Protein AF-A0A2H9LQW2-F1 (afdb_monomer)

Sequence (178 aa):
MQPFSENAELMNILFTPGEANNFPVQLLINGVEVYEGLLKQAEPVTLSVDGDDINLGIDNNITLIAGEGAEYELSNILMRFYSLPSGMAAKYVVFDLPESALSDDTVNFEFELSGIVEPGDVIFEILNTGAKYTVPSEELVIGNNVLGVYTDDLEETGNNVKIYSTTGRLIINEFKVK

Structure (mmCIF, N/CA/C/O backbone):
data_AF-A0A2H9LQW2-F1
#
_entry.id   AF-A0A2H9LQW2-F1
#
loop_
_atom_site.group_PDB
_atom_site.id
_atom_site.type_symbol
_atom_site.label_atom_id
_atom_site.label_alt_id
_atom_site.label_comp_id
_atom_site.label_asym_id
_atom_site.label_entity_id
_atom_site.label_seq_id
_atom_site.pdbx_PDB_ins_code
_atom_site.Cartn_x
_atom_site.Cartn_y
_atom_site.Cartn_z
_atom_site.occupancy
_atom_site.B_iso_or_equiv
_atom_site.auth_seq_id
_atom_site.auth_comp_id
_atom_site.auth_asym_id
_atom_site.auth_atom_id
_atom_site.pdbx_PDB_model_num
ATOM 1 N N . MET A 1 1 ? -8.196 -15.595 16.991 1.00 48.69 1 MET A N 1
ATOM 2 C CA . MET A 1 1 ? -7.778 -14.694 15.903 1.00 48.69 1 MET A CA 1
ATOM 3 C C . MET A 1 1 ? -7.178 -15.556 14.816 1.00 48.69 1 MET A C 1
ATOM 5 O O . MET A 1 1 ? -6.287 -16.344 15.125 1.00 48.69 1 MET A O 1
ATOM 9 N N . GLN A 1 2 ? -7.736 -15.494 13.607 1.00 46.47 2 GLN A N 1
ATOM 10 C CA . GLN A 1 2 ? -7.050 -16.025 12.431 1.00 46.47 2 GLN A CA 1
ATOM 11 C C . GLN A 1 2 ? -5.727 -15.262 12.245 1.00 46.47 2 GLN A C 1
ATOM 13 O O . GLN A 1 2 ? -5.619 -14.123 12.709 1.00 46.47 2 GLN A O 1
ATOM 18 N N . PRO A 1 3 ? -4.691 -15.898 11.678 1.00 52.25 3 PRO A N 1
ATOM 19 C CA . PRO A 1 3 ? -3.470 -15.188 11.322 1.00 52.25 3 PRO A CA 1
ATOM 20 C C . PRO A 1 3 ? -3.794 -14.108 10.282 1.00 52.25 3 PRO A C 1
ATOM 22 O O . PRO A 1 3 ? -4.563 -14.377 9.365 1.00 52.25 3 PRO A O 1
ATOM 25 N N . PHE A 1 4 ? -3.210 -12.917 10.440 1.00 62.28 4 PHE A N 1
ATOM 26 C CA . PHE A 1 4 ? -3.301 -11.850 9.442 1.00 62.28 4 PHE A CA 1
ATOM 27 C C . PHE A 1 4 ? -2.729 -12.327 8.103 1.00 62.28 4 PHE A C 1
ATOM 29 O O . PHE A 1 4 ? -1.739 -13.068 8.075 1.00 62.28 4 PHE A O 1
ATOM 36 N N . SER A 1 5 ? -3.343 -11.900 7.008 1.00 54.50 5 SER A N 1
ATOM 37 C CA . SER A 1 5 ? -2.824 -12.079 5.662 1.00 54.50 5 SER A CA 1
ATOM 38 C C . SER A 1 5 ? -1.477 -11.361 5.515 1.00 54.50 5 SER A C 1
ATOM 40 O O . SER A 1 5 ? -1.214 -10.336 6.144 1.00 54.50 5 SER A O 1
ATOM 42 N N . GLU A 1 6 ? -0.583 -11.906 4.687 1.00 51.25 6 GLU A N 1
ATOM 43 C CA . GLU A 1 6 ? 0.771 -11.354 4.505 1.00 51.25 6 GLU A CA 1
ATOM 44 C C . GLU A 1 6 ? 0.770 -9.933 3.906 1.00 51.25 6 GLU A C 1
ATOM 46 O O . GLU A 1 6 ? 1.761 -9.220 4.043 1.00 51.25 6 GLU A O 1
ATOM 51 N N . ASN A 1 7 ? -0.341 -9.505 3.291 1.00 53.50 7 ASN A N 1
ATOM 52 C CA . ASN A 1 7 ? -0.493 -8.205 2.630 1.00 53.50 7 ASN A CA 1
ATOM 53 C C . ASN A 1 7 ? -1.543 -7.289 3.289 1.00 53.50 7 ASN A C 1
ATOM 55 O O . ASN A 1 7 ? -1.869 -6.257 2.706 1.00 53.50 7 ASN A O 1
ATOM 59 N N . ALA A 1 8 ? -2.039 -7.634 4.484 1.00 53.66 8 ALA A N 1
ATOM 60 C CA . ALA A 1 8 ? -3.172 -6.955 5.108 1.00 53.66 8 ALA A CA 1
ATOM 61 C C . ALA A 1 8 ? -2.985 -5.437 5.245 1.00 53.66 8 ALA A C 1
ATOM 63 O O . ALA A 1 8 ? -2.028 -4.950 5.863 1.00 53.66 8 ALA A O 1
ATOM 64 N N . GLU A 1 9 ? -3.974 -4.664 4.807 1.00 61.97 9 GLU A N 1
ATOM 65 C CA . GLU A 1 9 ? -4.162 -3.319 5.340 1.00 61.97 9 GLU A CA 1
ATOM 66 C C . GLU A 1 9 ? -4.721 -3.427 6.758 1.00 61.97 9 G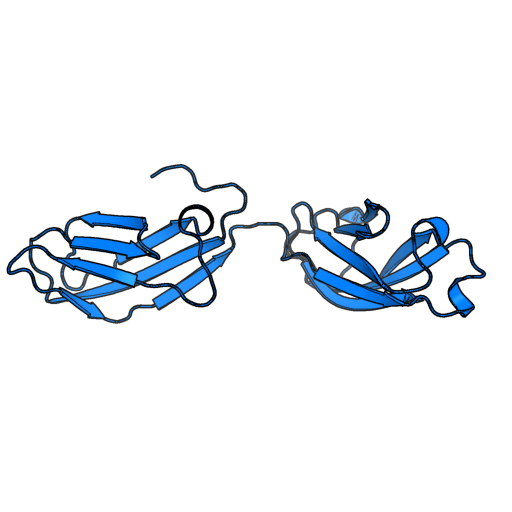LU A C 1
ATOM 68 O O . GLU A 1 9 ? -5.899 -3.698 6.943 1.00 61.97 9 GLU A O 1
ATOM 73 N N . LEU A 1 10 ? -3.918 -3.223 7.800 1.00 66.38 10 LEU A N 1
ATOM 74 C CA . LEU A 1 10 ? -4.479 -3.228 9.147 1.00 66.38 10 LEU A CA 1
ATOM 75 C C . LEU A 1 10 ? -5.241 -1.941 9.406 1.00 66.38 10 LEU A C 1
ATOM 77 O O . LEU A 1 10 ? -4.833 -0.832 9.054 1.00 66.38 10 LEU A O 1
ATOM 81 N N . MET A 1 11 ? -6.312 -2.075 10.163 1.00 69.75 11 MET A N 1
ATOM 82 C CA . MET A 1 11 ? -6.905 -0.942 10.842 1.00 69.75 11 MET A CA 1
ATOM 83 C C . MET A 1 11 ? -6.861 -1.194 12.335 1.00 69.75 11 MET A C 1
ATOM 85 O O . MET A 1 11 ? -7.255 -2.251 12.823 1.00 69.75 11 MET A O 1
ATOM 89 N N . ASN A 1 12 ? -6.394 -0.190 13.067 1.00 70.50 12 ASN A N 1
ATOM 90 C CA . ASN A 1 12 ? -6.580 -0.140 14.500 1.00 70.50 12 ASN A CA 1
ATOM 91 C C . ASN A 1 12 ? -7.735 0.799 14.815 1.00 70.50 12 ASN A C 1
ATOM 93 O O . ASN A 1 12 ? -7.686 1.992 14.500 1.00 70.50 12 ASN A O 1
ATOM 97 N N . ILE A 1 13 ? -8.745 0.256 15.480 1.00 74.69 13 ILE A N 1
ATOM 98 C CA . ILE A 1 13 ? -9.807 1.041 16.092 1.00 74.69 13 ILE A CA 1
ATOM 99 C C . ILE A 1 13 ? -9.484 1.163 17.573 1.00 74.69 13 ILE A C 1
ATOM 101 O O . ILE A 1 13 ? -9.385 0.163 18.285 1.00 74.69 13 ILE A O 1
ATOM 105 N N . LEU A 1 14 ? -9.315 2.402 18.024 1.00 77.06 14 LEU A N 1
ATOM 106 C CA . LEU A 1 14 ? -9.181 2.752 19.428 1.00 77.06 14 LEU A CA 1
ATOM 107 C C . LEU A 1 14 ? -10.435 3.495 19.866 1.00 77.06 14 LEU A C 1
ATOM 109 O O . LEU A 1 14 ? -10.8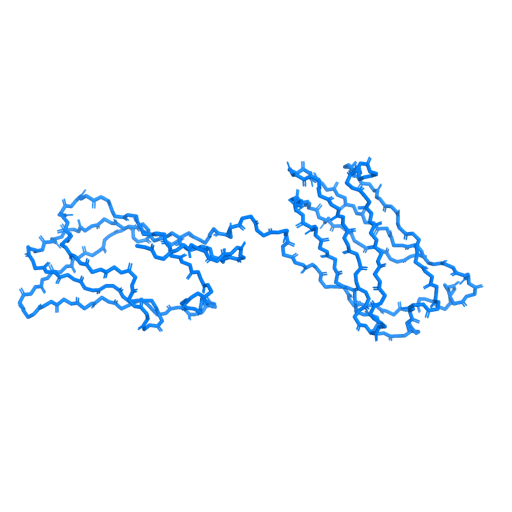26 4.461 19.220 1.00 77.06 14 LEU A O 1
ATOM 113 N N . PHE A 1 15 ? -11.047 3.079 20.965 1.00 81.00 15 PHE A N 1
ATOM 114 C CA . PHE A 1 15 ? -12.154 3.812 21.573 1.00 81.00 15 PHE A CA 1
ATOM 115 C C . PHE A 1 15 ? -12.190 3.588 23.082 1.00 81.00 15 PHE A C 1
ATOM 117 O O . PHE A 1 15 ? -11.624 2.622 23.593 1.00 81.00 15 PHE A O 1
ATOM 124 N N . THR A 1 16 ? -12.886 4.471 23.794 1.00 81.75 16 THR A N 1
ATOM 125 C CA . THR A 1 16 ? -13.115 4.341 25.235 1.00 81.75 16 THR A CA 1
ATOM 126 C C . THR A 1 16 ? -14.619 4.310 25.508 1.00 81.75 16 THR A C 1
ATOM 128 O O . THR A 1 16 ? -15.302 5.294 25.197 1.00 81.75 16 THR A O 1
ATOM 131 N N . PRO A 1 17 ? -15.154 3.223 26.094 1.00 84.50 17 PRO A N 1
ATOM 132 C CA . PRO A 1 17 ? -16.546 3.166 26.526 1.00 84.50 17 PRO A CA 1
ATOM 133 C C . PRO A 1 17 ? -16.816 4.192 27.640 1.00 84.50 17 PRO A C 1
ATOM 135 O O . PRO A 1 17 ? -16.075 4.246 28.624 1.00 84.50 17 PRO A O 1
ATOM 138 N N . GLY A 1 18 ? -17.857 5.007 27.473 1.00 83.81 18 GLY A N 1
ATOM 139 C CA . GLY A 1 18 ? -18.360 5.974 28.449 1.00 83.81 18 GLY A CA 1
ATOM 140 C C . GLY A 1 18 ? -19.235 5.280 29.487 1.00 83.81 18 GLY A C 1
ATOM 141 O O . GLY A 1 18 ? -18.733 4.773 30.486 1.00 83.81 18 GLY A O 1
ATOM 142 N N . GLU A 1 19 ? -20.538 5.208 29.241 1.00 81.94 19 GLU A N 1
ATOM 143 C CA . GLU A 1 19 ? -21.434 4.293 29.953 1.00 81.94 19 GLU A CA 1
ATOM 144 C C . GLU A 1 19 ? -21.351 2.914 29.280 1.00 81.94 19 GLU A C 1
ATOM 146 O O . GLU A 1 19 ? -21.545 2.799 28.067 1.00 81.94 19 GLU A O 1
ATOM 151 N N . ALA A 1 20 ? -20.987 1.873 30.036 1.00 81.56 20 ALA A N 1
ATOM 152 C CA . ALA A 1 20 ? -20.871 0.510 29.521 1.00 81.56 20 ALA A CA 1
ATOM 153 C C . ALA A 1 20 ? -21.609 -0.468 30.436 1.00 81.56 20 ALA A C 1
ATOM 155 O O . ALA A 1 20 ? -21.241 -0.649 31.598 1.00 81.56 20 ALA A O 1
ATOM 156 N N . ASN A 1 21 ? -22.632 -1.126 29.891 1.00 84.44 21 ASN A N 1
ATOM 157 C CA . ASN A 1 21 ? -23.387 -2.148 30.606 1.00 84.44 21 ASN A CA 1
ATOM 158 C C . ASN A 1 21 ? -22.713 -3.527 30.509 1.00 84.44 21 ASN A C 1
ATOM 160 O O . ASN A 1 21 ? -22.031 -3.848 29.537 1.00 84.44 21 ASN A O 1
ATOM 164 N N . ASN A 1 22 ? -22.972 -4.395 31.493 1.00 84.00 22 ASN A N 1
ATOM 165 C CA . ASN A 1 22 ? -22.432 -5.765 31.562 1.00 84.00 22 ASN A CA 1
ATOM 166 C C . ASN A 1 22 ? -23.093 -6.758 30.574 1.00 84.00 22 ASN A C 1
ATOM 168 O O . ASN A 1 22 ? -23.114 -7.962 30.833 1.00 84.00 22 ASN A O 1
ATOM 172 N N . PHE A 1 23 ? -23.651 -6.276 29.463 1.00 86.06 23 PHE A N 1
ATOM 173 C CA . PHE A 1 23 ? -24.132 -7.112 28.362 1.00 86.06 23 PHE A CA 1
ATOM 174 C C . PHE A 1 23 ? -23.053 -7.234 27.272 1.00 86.06 23 PHE A C 1
ATOM 176 O O . PHE A 1 23 ? -22.140 -6.407 27.204 1.00 86.06 23 PHE A O 1
ATOM 183 N N . PRO A 1 24 ? -23.077 -8.290 26.447 1.00 89.31 24 PRO A N 1
ATOM 184 C CA . PRO A 1 24 ? -22.173 -8.378 25.310 1.00 89.31 24 PRO A CA 1
ATOM 185 C C . PRO A 1 24 ? -22.584 -7.400 24.208 1.00 89.31 24 PRO A C 1
ATOM 187 O O . PRO A 1 24 ? -23.772 -7.136 23.998 1.00 89.31 24 PRO A O 1
ATOM 190 N N . VAL A 1 25 ? -21.583 -6.900 23.488 1.00 90.69 25 VAL A N 1
ATOM 191 C CA . VAL A 1 25 ? -21.751 -6.148 22.244 1.00 90.69 25 VAL A CA 1
ATOM 192 C C . VAL A 1 25 ? -21.085 -6.887 21.102 1.00 90.69 25 VAL A C 1
ATOM 194 O O . VAL A 1 25 ? -20.080 -7.573 21.304 1.00 90.69 25 VAL A O 1
ATOM 197 N N . GLN A 1 26 ? -21.614 -6.675 19.904 1.00 92.25 26 GLN A N 1
ATOM 198 C CA . GLN A 1 26 ? -20.957 -7.037 18.658 1.00 92.25 26 GLN A CA 1
ATOM 199 C C . GLN A 1 26 ? -20.579 -5.763 17.909 1.00 92.25 26 GLN A C 1
ATOM 201 O O . GLN A 1 26 ? -21.399 -4.853 17.749 1.00 92.25 26 GLN A O 1
ATOM 206 N N . LEU A 1 27 ? -19.328 -5.696 17.461 1.00 89.00 27 LEU A N 1
ATOM 207 C CA . LEU A 1 27 ? -18.846 -4.650 16.569 1.00 89.00 27 LEU A CA 1
ATOM 208 C C . LEU A 1 27 ? -18.621 -5.250 15.188 1.00 89.00 27 LEU A C 1
ATOM 210 O O . LEU A 1 27 ? -17.867 -6.214 15.040 1.00 89.00 27 LEU A O 1
ATOM 214 N N . LEU A 1 28 ? -19.245 -4.641 14.185 1.00 89.25 28 LEU A N 1
ATOM 215 C CA . LEU A 1 28 ? -19.097 -5.023 12.792 1.00 89.25 28 LEU A CA 1
ATOM 216 C C . LEU A 1 28 ? -18.487 -3.885 11.983 1.00 89.25 28 LEU A C 1
ATOM 218 O O . LEU A 1 28 ? -18.836 -2.718 12.173 1.00 89.25 28 LEU A O 1
ATOM 222 N N . ILE A 1 29 ? -17.624 -4.248 11.039 1.00 86.88 29 ILE A N 1
ATOM 223 C CA . ILE A 1 29 ? -17.052 -3.348 10.038 1.00 86.88 29 ILE A CA 1
ATOM 224 C C . ILE A 1 29 ? -17.414 -3.907 8.675 1.00 86.88 29 ILE A C 1
ATOM 226 O O . ILE A 1 29 ? -17.129 -5.066 8.388 1.00 86.88 29 ILE A O 1
ATOM 230 N N . ASN A 1 30 ? -18.105 -3.112 7.860 1.00 87.81 30 ASN A N 1
ATOM 231 C CA . ASN A 1 30 ? -18.623 -3.537 6.555 1.00 87.81 30 ASN A CA 1
ATOM 232 C C . ASN A 1 30 ? -19.434 -4.851 6.624 1.00 87.81 30 ASN A C 1
ATOM 234 O O . ASN A 1 30 ? -19.478 -5.626 5.674 1.00 87.81 30 ASN A O 1
ATOM 238 N N . GLY A 1 31 ? -20.096 -5.097 7.762 1.00 88.06 31 GLY A N 1
ATOM 239 C CA . GLY A 1 31 ? -20.883 -6.308 8.013 1.00 88.06 31 GLY A CA 1
ATOM 240 C C . GLY A 1 31 ? -20.085 -7.528 8.488 1.00 88.06 31 GLY A C 1
ATOM 241 O O . GLY A 1 31 ? -20.703 -8.553 8.767 1.00 88.06 31 GLY A O 1
ATOM 242 N N . VAL A 1 32 ? -18.759 -7.434 8.624 1.00 89.25 32 VAL A N 1
ATOM 243 C CA . VAL A 1 32 ? -17.917 -8.490 9.206 1.00 89.25 32 VAL A CA 1
ATOM 244 C C . VAL A 1 32 ? -17.719 -8.228 10.694 1.00 89.25 32 VAL A C 1
ATOM 246 O O . VAL A 1 32 ? -17.367 -7.118 11.091 1.00 89.25 32 VAL A O 1
ATOM 249 N N . GLU A 1 33 ? -17.964 -9.238 11.526 1.00 91.44 33 GLU A N 1
ATOM 250 C CA . GLU A 1 33 ? -17.745 -9.154 12.970 1.00 91.44 33 GLU A CA 1
ATOM 251 C C . GLU A 1 33 ? -16.247 -9.092 13.284 1.00 91.44 33 GLU A C 1
ATOM 253 O O . GLU A 1 33 ? -15.473 -9.957 12.877 1.00 91.44 33 GLU A O 1
ATOM 258 N N . VAL A 1 34 ? -15.847 -8.066 14.032 1.00 87.44 34 VAL A N 1
ATOM 259 C CA . VAL A 1 34 ? -14.447 -7.848 14.430 1.00 87.44 34 VAL A CA 1
ATOM 260 C C . VAL A 1 34 ? -14.237 -7.901 15.938 1.00 87.44 34 VAL A C 1
ATOM 262 O O . VAL A 1 34 ? -13.103 -7.959 16.413 1.00 87.44 34 VAL A O 1
ATOM 265 N N . TYR A 1 35 ? -15.325 -7.864 16.706 1.00 89.56 35 TYR A N 1
ATOM 266 C CA . TYR A 1 35 ? -15.303 -8.010 18.151 1.00 89.56 35 TYR A CA 1
ATOM 267 C C . TYR A 1 35 ? -16.656 -8.498 18.659 1.00 89.56 35 TYR A C 1
ATOM 269 O O . TYR A 1 35 ? -17.693 -7.948 18.290 1.00 89.56 35 TYR A O 1
ATOM 277 N N . GLU A 1 36 ? -16.614 -9.457 19.579 1.00 91.69 36 GLU A N 1
ATOM 278 C CA . GLU A 1 36 ? -17.749 -9.893 20.384 1.00 91.69 36 GLU A CA 1
ATOM 279 C C . GLU A 1 36 ? -17.294 -10.005 21.845 1.00 91.69 36 GLU A C 1
ATOM 281 O O . GLU A 1 36 ? -16.312 -10.689 22.155 1.00 91.69 36 GLU A O 1
ATOM 286 N N . GLY A 1 37 ? -17.977 -9.315 22.763 1.00 90.56 37 GLY A N 1
ATOM 287 C CA . GLY A 1 37 ? -17.625 -9.387 24.180 1.00 90.56 37 GLY A CA 1
ATOM 288 C C . GLY A 1 37 ? -18.184 -8.275 25.058 1.00 90.56 37 GLY A C 1
ATOM 289 O O . GLY A 1 37 ? -18.987 -7.449 24.631 1.00 90.56 37 GLY A O 1
ATOM 290 N N . LEU A 1 38 ? -17.758 -8.282 26.324 1.00 90.19 38 LEU A N 1
ATOM 291 C CA . LEU A 1 38 ? -18.102 -7.254 27.305 1.00 90.19 38 LEU A CA 1
ATOM 292 C C . LEU A 1 38 ? -17.121 -6.082 27.220 1.00 90.19 38 LEU A C 1
ATOM 294 O O . LEU A 1 38 ? -15.910 -6.267 27.364 1.00 90.19 38 LEU A O 1
ATOM 298 N N . LEU A 1 39 ? -17.659 -4.872 27.087 1.00 89.00 39 LEU A N 1
ATOM 299 C CA . LEU A 1 39 ? -16.900 -3.638 27.249 1.00 89.00 39 LEU A CA 1
ATOM 300 C C . LEU A 1 39 ? -16.884 -3.217 28.716 1.00 89.00 39 LEU A C 1
ATOM 302 O O . LEU A 1 39 ? -17.867 -3.381 29.436 1.00 89.00 39 LEU A O 1
ATOM 306 N N . LYS A 1 40 ? -15.770 -2.636 29.151 1.00 87.94 40 LYS A N 1
ATOM 307 C CA . LYS A 1 40 ? -15.640 -2.081 30.495 1.00 87.94 40 LYS A CA 1
ATOM 308 C C . LYS A 1 40 ? -15.607 -0.564 30.435 1.00 87.94 40 LYS A C 1
ATOM 310 O O . LYS A 1 40 ? -14.916 0.020 29.602 1.00 87.94 40 LYS A O 1
ATOM 315 N N . GLN A 1 41 ? -16.344 0.058 31.346 1.00 88.19 41 GLN A N 1
ATOM 316 C CA . GLN A 1 41 ? -16.410 1.508 31.463 1.00 88.19 41 GLN A CA 1
ATOM 317 C C . GLN A 1 41 ? -15.014 2.106 31.675 1.00 88.19 41 GLN A C 1
ATOM 319 O O . GLN A 1 41 ? -14.244 1.626 32.505 1.00 88.19 41 GLN A O 1
ATOM 324 N N . ALA A 1 42 ? -14.718 3.169 30.923 1.00 83.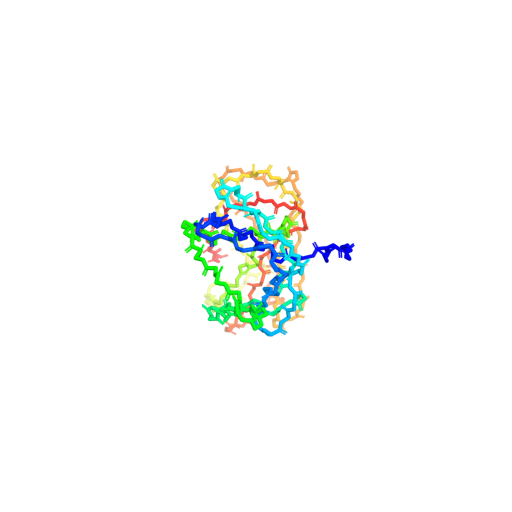69 42 ALA A N 1
ATOM 325 C CA . ALA A 1 42 ? -13.475 3.934 30.965 1.00 83.69 42 ALA A CA 1
ATOM 326 C C . ALA A 1 42 ? -12.181 3.143 30.674 1.00 83.69 42 ALA A C 1
ATOM 328 O O . ALA A 1 42 ? -11.091 3.707 30.788 1.00 83.69 42 ALA A O 1
ATOM 329 N N . GLU A 1 43 ? -12.266 1.877 30.256 1.00 85.75 43 GLU A N 1
ATOM 330 C CA . GLU A 1 43 ? -11.107 1.100 29.814 1.00 85.75 43 GLU A CA 1
ATOM 331 C C . GLU A 1 43 ? -10.946 1.226 28.286 1.00 85.75 43 GLU A C 1
ATOM 333 O O . GLU A 1 43 ? -11.865 0.868 27.547 1.00 85.75 43 GLU A O 1
ATOM 338 N N . PRO A 1 44 ? -9.803 1.729 27.777 1.00 83.25 44 PRO A N 1
ATOM 339 C CA . PRO A 1 44 ? -9.565 1.813 26.341 1.00 83.25 44 PRO A CA 1
ATOM 340 C C . PRO A 1 44 ? -9.575 0.433 25.682 1.00 83.25 44 PRO A C 1
ATOM 342 O O . PRO A 1 44 ? -8.926 -0.501 26.157 1.00 83.25 44 PRO A O 1
ATOM 345 N N . VAL A 1 45 ? -10.247 0.331 24.541 1.00 81.44 45 VAL A N 1
ATOM 346 C CA . VAL A 1 45 ? -10.286 -0.875 23.715 1.00 81.44 45 VAL A CA 1
ATOM 347 C C . VAL A 1 45 ? -9.527 -0.617 22.426 1.00 81.44 45 VAL A C 1
ATOM 349 O O . VAL A 1 45 ? -9.769 0.374 21.743 1.00 81.44 45 VAL A O 1
ATOM 352 N N . THR A 1 46 ? -8.586 -1.508 22.112 1.00 82.69 46 THR A N 1
ATOM 353 C CA . THR A 1 46 ? -7.832 -1.504 20.854 1.00 82.69 46 THR A CA 1
ATOM 354 C C . THR A 1 46 ? -8.150 -2.775 20.090 1.00 82.69 46 THR A C 1
ATOM 356 O O . THR A 1 46 ? -7.920 -3.872 20.598 1.00 82.69 46 THR A O 1
ATOM 359 N N . LEU A 1 47 ? -8.665 -2.619 18.877 1.00 79.81 47 LEU A N 1
ATOM 360 C CA . LEU A 1 47 ? -8.929 -3.718 17.957 1.00 79.81 47 LEU A CA 1
ATOM 361 C C . LEU A 1 47 ? -8.030 -3.564 16.743 1.00 79.81 47 LEU A C 1
ATOM 363 O O . LEU A 1 47 ? -8.035 -2.496 16.137 1.00 79.81 47 LEU A O 1
ATOM 367 N N . SER A 1 48 ? -7.296 -4.620 16.401 1.00 76.88 48 SER A N 1
ATOM 368 C CA . SER A 1 48 ? -6.499 -4.717 15.177 1.00 76.88 48 SER A CA 1
ATOM 369 C C . SER A 1 48 ? -7.181 -5.690 14.232 1.00 76.88 48 SER A C 1
ATOM 371 O O . SER A 1 48 ? -7.378 -6.851 14.592 1.00 76.88 48 SER A O 1
ATOM 373 N N . VAL A 1 49 ? -7.555 -5.211 13.051 1.00 76.69 49 VAL A N 1
ATOM 374 C CA . VAL A 1 49 ? -8.320 -5.984 12.067 1.00 76.69 49 VAL A CA 1
ATOM 375 C C . VAL A 1 49 ? -7.564 -6.076 10.751 1.00 76.69 49 VAL A C 1
ATOM 377 O O . VAL A 1 49 ? -6.871 -5.128 10.384 1.00 76.69 49 VAL A O 1
ATOM 380 N N . ASP A 1 50 ? -7.700 -7.215 10.074 1.00 77.75 50 ASP A N 1
ATOM 381 C CA . ASP A 1 50 ? -7.202 -7.430 8.717 1.00 77.75 50 ASP A CA 1
ATOM 382 C C . ASP A 1 50 ? -8.147 -6.761 7.712 1.00 77.75 50 ASP A C 1
ATOM 384 O O . ASP A 1 50 ? -9.328 -7.105 7.647 1.00 77.75 50 ASP A O 1
ATOM 388 N N . GLY A 1 51 ? -7.652 -5.779 6.967 1.00 69.31 51 GLY A N 1
ATOM 389 C CA . GLY A 1 51 ? -8.430 -5.019 5.995 1.00 69.31 51 GLY A CA 1
ATOM 390 C C . GLY A 1 51 ? -8.833 -5.810 4.760 1.00 69.31 51 GLY A C 1
ATOM 391 O O . GLY A 1 51 ? -9.877 -5.497 4.181 1.00 69.31 51 GLY A O 1
ATOM 392 N N . ASP A 1 52 ? -8.067 -6.845 4.401 1.00 71.88 52 ASP A N 1
ATOM 393 C CA . ASP A 1 52 ? -8.376 -7.714 3.264 1.00 71.88 52 ASP A CA 1
ATOM 394 C C . ASP A 1 52 ? -9.597 -8.589 3.590 1.00 71.88 52 ASP A C 1
ATOM 396 O O . ASP A 1 52 ? -10.506 -8.727 2.770 1.00 71.88 52 ASP A O 1
ATOM 400 N N . ASP A 1 53 ? -9.681 -9.102 4.822 1.00 76.56 53 ASP A N 1
ATOM 401 C CA . ASP A 1 53 ? -10.796 -9.953 5.267 1.00 76.56 53 ASP A CA 1
ATOM 402 C C . ASP A 1 53 ? -12.126 -9.188 5.380 1.00 76.56 53 ASP A C 1
ATOM 404 O O . ASP A 1 53 ? -13.206 -9.779 5.273 1.00 76.56 53 ASP A O 1
ATOM 408 N N . ILE A 1 54 ? -12.069 -7.870 5.597 1.00 78.38 54 ILE A N 1
ATOM 409 C CA . ILE A 1 54 ? -13.250 -7.025 5.844 1.00 78.38 54 ILE A CA 1
ATOM 410 C C . ILE A 1 54 ? -13.539 -6.023 4.716 1.00 78.38 54 ILE A C 1
ATOM 412 O O . ILE A 1 54 ? -14.444 -5.196 4.851 1.00 78.38 54 ILE A O 1
ATOM 416 N N . ASN A 1 55 ? -12.812 -6.118 3.596 1.00 79.19 55 ASN A N 1
ATOM 417 C CA . ASN A 1 55 ? -12.933 -5.248 2.422 1.00 79.19 55 ASN A CA 1
ATOM 418 C C . ASN A 1 55 ? -12.948 -3.754 2.792 1.00 79.19 55 ASN A C 1
ATOM 420 O O . ASN A 1 55 ? -13.943 -3.061 2.554 1.00 79.19 55 ASN A O 1
ATOM 424 N N . LEU A 1 56 ? -11.878 -3.255 3.419 1.00 72.81 56 LEU A N 1
ATOM 425 C CA . LEU A 1 56 ? -11.778 -1.828 3.731 1.00 72.81 56 LEU A CA 1
ATOM 426 C C . LEU A 1 56 ? -11.735 -0.972 2.457 1.00 72.81 56 LEU A C 1
ATOM 428 O O . LEU A 1 56 ? -11.101 -1.316 1.464 1.00 72.81 56 LEU A O 1
ATOM 432 N N . GLY A 1 57 ? -12.420 0.170 2.494 1.00 65.00 57 GLY A N 1
ATOM 433 C CA . GLY A 1 57 ? -12.449 1.138 1.399 1.00 65.00 57 GLY A CA 1
ATOM 434 C C . GLY A 1 57 ? -12.458 2.584 1.888 1.00 65.00 57 GLY A C 1
ATOM 435 O O . GLY A 1 57 ? -12.177 2.867 3.052 1.00 65.00 57 GLY A O 1
ATOM 436 N N . ILE A 1 58 ? -12.807 3.513 0.994 1.00 59.62 58 ILE A N 1
ATOM 437 C CA . ILE A 1 58 ? -12.947 4.941 1.338 1.00 59.62 58 ILE A CA 1
ATOM 438 C C . ILE A 1 58 ? -14.144 5.209 2.262 1.00 59.62 58 ILE A C 1
ATOM 440 O O . ILE A 1 58 ? -14.091 6.121 3.082 1.00 59.62 58 ILE A O 1
ATOM 444 N N . ASP A 1 59 ? -15.180 4.374 2.158 1.00 69.81 59 ASP A N 1
ATOM 445 C CA . ASP A 1 59 ? -16.404 4.442 2.945 1.00 69.81 59 ASP A CA 1
ATOM 446 C C . ASP A 1 59 ? -16.575 3.117 3.688 1.00 69.81 59 ASP A C 1
ATOM 448 O O . ASP A 1 59 ? -16.952 2.106 3.095 1.00 69.81 59 ASP A O 1
ATOM 452 N N . ASN A 1 60 ? -16.288 3.119 4.990 1.00 70.69 60 ASN A N 1
ATOM 453 C CA . ASN A 1 60 ? -16.488 1.952 5.846 1.00 70.69 60 ASN A CA 1
ATOM 454 C C . ASN A 1 60 ? -17.667 2.190 6.785 1.00 70.69 60 ASN A C 1
ATOM 456 O O . ASN A 1 60 ? -17.778 3.250 7.404 1.00 70.69 60 ASN A O 1
ATOM 460 N N . ASN A 1 61 ? -18.533 1.190 6.922 1.00 82.00 61 ASN A N 1
ATOM 461 C CA . ASN A 1 61 ? -19.641 1.230 7.865 1.00 82.00 61 ASN A CA 1
ATOM 462 C C . ASN A 1 61 ? -19.248 0.516 9.161 1.00 82.00 61 ASN A C 1
ATOM 464 O O . ASN A 1 61 ? -18.941 -0.676 9.141 1.00 82.00 61 ASN A O 1
ATOM 468 N N . ILE A 1 62 ? -19.300 1.237 10.280 1.00 83.81 62 ILE A N 1
ATOM 469 C CA . ILE A 1 62 ? -19.104 0.681 11.619 1.00 83.81 62 ILE A CA 1
ATOM 470 C C . ILE A 1 62 ? -20.467 0.557 12.287 1.00 83.81 62 ILE A C 1
ATOM 472 O O . ILE A 1 62 ? -21.149 1.551 12.528 1.00 83.81 62 ILE A O 1
ATOM 476 N N . THR A 1 63 ? -20.856 -0.674 12.603 1.00 86.94 63 THR A N 1
ATOM 477 C CA . THR A 1 63 ? -22.129 -0.981 13.258 1.00 86.94 63 THR A CA 1
ATOM 478 C C . THR A 1 63 ? -21.871 -1.589 14.628 1.00 86.94 63 THR A C 1
ATOM 480 O O . THR A 1 63 ? -21.101 -2.538 14.752 1.00 86.94 63 THR A O 1
ATOM 483 N N . LEU A 1 64 ? -22.542 -1.060 15.650 1.00 86.31 64 LEU A N 1
ATOM 484 C CA . LEU A 1 64 ? -22.541 -1.620 16.997 1.00 86.31 64 LEU A CA 1
ATOM 485 C C . LEU A 1 64 ? -23.915 -2.214 17.291 1.00 86.31 64 LEU A C 1
ATOM 487 O O . LEU A 1 64 ? -24.929 -1.521 17.200 1.00 86.31 64 LEU A O 1
ATOM 491 N N . ILE A 1 65 ? -23.939 -3.497 17.636 1.00 88.81 65 ILE A N 1
ATOM 492 C CA . ILE A 1 65 ? -25.153 -4.217 18.009 1.00 88.81 65 ILE A CA 1
ATOM 493 C C . ILE A 1 65 ? -25.068 -4.517 19.500 1.00 88.81 65 ILE A C 1
ATOM 495 O O . ILE A 1 65 ? -24.164 -5.212 19.965 1.00 88.81 65 ILE A O 1
ATOM 499 N N . ALA A 1 66 ? -26.017 -3.963 20.246 1.00 87.19 66 ALA A N 1
ATOM 500 C CA . ALA A 1 66 ? -26.164 -4.171 21.675 1.00 87.19 66 ALA A CA 1
ATOM 501 C C . ALA A 1 66 ? -27.378 -5.070 21.946 1.00 87.19 66 ALA A C 1
ATOM 503 O O . ALA A 1 66 ? -28.378 -5.009 21.226 1.00 87.19 66 ALA A O 1
ATOM 504 N N . GLY A 1 67 ? -27.292 -5.905 22.984 1.00 81.94 67 GLY A N 1
ATOM 505 C CA . GLY A 1 67 ? -28.433 -6.694 23.450 1.00 81.94 67 GLY A CA 1
ATOM 506 C C . GLY A 1 67 ? -29.601 -5.820 23.927 1.00 81.94 67 GLY A C 1
ATOM 507 O O . GLY A 1 67 ? -29.430 -4.645 24.251 1.00 81.94 67 GLY A O 1
ATOM 508 N N . GLU A 1 68 ? -30.800 -6.399 23.992 1.00 83.50 68 GLU A N 1
ATOM 509 C CA . GLU A 1 68 ? -31.997 -5.700 24.476 1.00 83.50 68 GLU A CA 1
ATOM 510 C C . GLU A 1 68 ? -31.770 -5.112 25.883 1.00 83.50 68 GLU A C 1
ATOM 512 O O . GLU A 1 68 ? -31.354 -5.814 26.804 1.00 83.50 68 GLU A O 1
ATOM 517 N N . GLY A 1 69 ? -32.029 -3.809 26.039 1.00 81.56 69 GLY A N 1
ATOM 518 C CA . GLY A 1 69 ? -31.829 -3.081 27.297 1.00 81.56 69 GLY A CA 1
ATOM 519 C C . GLY A 1 69 ? -30.378 -2.691 27.607 1.00 81.56 69 GLY A C 1
ATOM 520 O O . GLY A 1 69 ? -30.120 -2.127 28.669 1.00 81.56 69 GLY A O 1
ATOM 521 N N . ALA A 1 70 ? -29.428 -2.973 26.713 1.00 84.94 70 ALA A N 1
ATOM 522 C CA . ALA A 1 70 ? -28.053 -2.531 26.864 1.00 84.94 70 ALA A CA 1
ATOM 523 C C . ALA A 1 70 ? -27.841 -1.140 26.239 1.00 84.94 70 ALA A C 1
ATOM 525 O O . ALA A 1 70 ? -28.387 -0.823 25.184 1.00 84.94 70 ALA A O 1
ATOM 526 N N . GLU A 1 71 ? -27.028 -0.316 26.895 1.00 81.00 71 GLU A N 1
ATOM 527 C CA . GLU A 1 71 ? -26.666 1.026 26.456 1.00 81.00 71 GLU A CA 1
ATOM 528 C C . GLU A 1 71 ? -25.143 1.111 26.464 1.00 81.00 71 GLU A C 1
ATOM 530 O O . GLU A 1 71 ? -24.489 0.663 27.413 1.00 81.00 71 GLU A O 1
ATOM 535 N N . TYR A 1 72 ? -24.595 1.647 25.377 1.00 82.62 72 TYR A N 1
ATOM 536 C CA . TYR A 1 72 ? -23.169 1.888 25.225 1.00 82.62 72 TYR A CA 1
ATOM 537 C C . TYR A 1 72 ? -22.969 3.266 24.639 1.00 82.62 72 TYR A C 1
ATOM 539 O O . TYR A 1 72 ? -23.536 3.601 23.599 1.00 82.62 72 TYR A O 1
ATOM 547 N N . GLU A 1 73 ? -22.106 4.035 25.281 1.00 82.75 73 GLU A N 1
ATOM 548 C CA . GLU A 1 73 ? -21.581 5.263 24.713 1.00 82.75 73 GLU A CA 1
ATOM 549 C C . GLU A 1 73 ? -20.120 5.032 24.342 1.00 82.75 73 GLU A C 1
ATOM 551 O O . GLU A 1 73 ? -19.323 4.604 25.175 1.00 82.75 73 GLU A O 1
ATOM 556 N N . LEU A 1 74 ? -19.748 5.296 23.091 1.00 78.00 74 LEU A N 1
ATOM 557 C CA . LEU A 1 74 ? -18.354 5.242 22.665 1.00 78.00 74 LEU A CA 1
ATOM 558 C C . LEU A 1 74 ? -17.813 6.661 22.522 1.00 78.00 74 LEU A C 1
ATOM 560 O O . LEU A 1 74 ? -18.372 7.484 21.801 1.00 78.00 74 LEU A O 1
ATOM 564 N N . SER A 1 75 ? -16.689 6.926 23.179 1.00 72.94 75 SER A N 1
ATOM 565 C CA . SER A 1 75 ? -15.972 8.195 23.094 1.00 72.94 75 SER A CA 1
ATOM 566 C C . SER A 1 75 ? -14.568 7.984 22.533 1.00 72.94 75 SER A C 1
ATOM 568 O O . SER A 1 75 ? -14.013 6.884 22.601 1.00 72.94 75 SER A O 1
ATOM 570 N N . ASN A 1 76 ? -13.979 9.054 21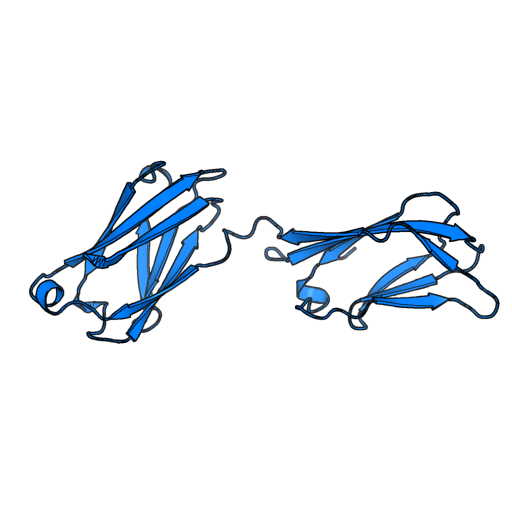.991 1.00 71.81 76 ASN A N 1
ATOM 571 C CA . ASN A 1 76 ? -12.604 9.054 21.483 1.00 71.81 76 ASN A CA 1
ATOM 572 C C . ASN A 1 76 ? -12.336 7.958 20.440 1.00 71.81 76 ASN A C 1
ATOM 574 O O . ASN A 1 76 ? -11.265 7.353 20.444 1.00 71.81 76 ASN A O 1
ATOM 578 N N . ILE A 1 77 ? -13.312 7.703 19.560 1.00 68.50 77 ILE A N 1
ATOM 579 C CA . ILE A 1 77 ? -13.144 6.754 18.461 1.00 68.50 77 ILE A CA 1
ATOM 580 C C . ILE A 1 77 ? -12.076 7.310 17.522 1.00 68.50 77 ILE A C 1
ATOM 582 O O . ILE A 1 77 ? -12.289 8.296 16.817 1.00 68.50 77 ILE A O 1
ATOM 586 N N . LEU A 1 78 ? -10.913 6.677 17.536 1.00 61.03 78 LEU A N 1
ATOM 587 C CA . LEU A 1 78 ? -9.796 6.985 16.675 1.00 61.03 78 LEU A CA 1
ATOM 588 C C . LEU A 1 78 ? -9.535 5.779 15.786 1.00 61.03 78 LEU A C 1
ATOM 590 O O . LEU A 1 78 ? -9.113 4.719 16.248 1.00 61.03 78 LEU A O 1
ATOM 594 N N . MET A 1 79 ? -9.763 5.976 14.495 1.00 61.56 79 MET A N 1
ATOM 595 C CA . MET A 1 79 ? -9.389 5.016 13.470 1.00 61.56 79 MET A CA 1
ATOM 596 C C . MET A 1 79 ? -8.005 5.375 12.960 1.00 61.56 79 MET A C 1
ATOM 598 O O . MET A 1 79 ? -7.742 6.517 12.575 1.00 61.56 79 MET A O 1
ATOM 602 N N . ARG A 1 80 ? -7.108 4.399 12.983 1.00 55.22 80 ARG A N 1
ATOM 603 C CA . ARG A 1 80 ? -5.780 4.528 12.404 1.00 55.22 80 ARG A CA 1
ATOM 604 C C . ARG A 1 80 ? -5.578 3.386 11.434 1.00 55.22 80 ARG A C 1
ATOM 606 O O . ARG A 1 80 ? -5.608 2.223 11.826 1.00 55.22 80 ARG A O 1
ATOM 613 N N . PHE A 1 81 ? -5.361 3.747 10.186 1.00 52.38 81 PHE A N 1
ATOM 614 C CA . PHE A 1 81 ? -4.993 2.807 9.148 1.00 52.38 81 PHE A CA 1
ATOM 615 C C . PHE A 1 81 ? -3.489 2.580 9.248 1.00 52.38 81 PHE A C 1
ATOM 617 O O . PHE A 1 81 ? -2.698 3.526 9.272 1.00 52.38 81 PHE A O 1
ATOM 624 N N . TYR A 1 82 ? -3.123 1.319 9.392 1.00 46.28 82 TYR A N 1
ATOM 625 C CA . TYR A 1 82 ? -1.762 0.838 9.452 1.00 46.28 82 TYR A CA 1
ATOM 626 C C . TYR A 1 82 ? -1.643 -0.222 8.378 1.00 46.28 82 TYR A C 1
ATOM 628 O O . TYR A 1 82 ? -2.059 -1.348 8.582 1.00 46.28 82 TYR A O 1
ATOM 636 N N . SER A 1 83 ? -1.051 0.082 7.240 1.00 44.22 83 SER A N 1
ATOM 637 C CA . SER A 1 83 ? -0.651 -1.000 6.348 1.00 44.22 83 SER A CA 1
ATOM 638 C C . SER A 1 83 ? 0.292 -1.928 7.133 1.00 44.22 83 SER A C 1
ATOM 640 O O . SER A 1 83 ? 1.218 -1.425 7.791 1.00 44.22 83 SER A O 1
ATOM 642 N N . LEU A 1 84 ? 0.085 -3.258 7.099 1.00 39.75 84 LEU A N 1
ATOM 643 C CA . LEU A 1 84 ? 1.208 -4.159 7.383 1.00 39.75 84 LEU A CA 1
ATOM 644 C C . LEU A 1 84 ? 2.379 -3.729 6.487 1.00 39.75 84 LEU A C 1
ATOM 646 O O . LEU A 1 84 ? 2.161 -3.040 5.486 1.00 39.75 84 LEU A O 1
ATOM 650 N N . PRO A 1 85 ? 3.625 -4.097 6.815 1.00 39.75 85 PRO A N 1
ATOM 651 C CA . PRO A 1 85 ? 4.740 -3.923 5.899 1.00 39.75 85 PRO A CA 1
ATOM 652 C C . PRO A 1 85 ? 4.503 -4.765 4.630 1.00 39.75 85 PRO A C 1
ATOM 654 O O . PRO A 1 85 ? 5.065 -5.839 4.470 1.00 39.75 85 PRO A O 1
ATOM 657 N N . SER A 1 86 ? 3.649 -4.295 3.726 1.00 41.66 86 SER A N 1
ATOM 658 C CA . SER A 1 86 ? 3.713 -4.617 2.317 1.00 41.66 86 SER A CA 1
ATOM 659 C C . SER A 1 86 ? 4.728 -3.651 1.716 1.00 41.66 86 SER A C 1
ATOM 661 O O . SER A 1 86 ? 4.842 -2.493 2.145 1.00 41.66 86 SER A O 1
ATOM 663 N N . GLY A 1 87 ? 5.541 -4.143 0.777 1.00 42.91 87 GLY A N 1
ATOM 664 C CA . GLY A 1 87 ? 6.418 -3.279 -0.006 1.00 42.91 87 GLY A CA 1
ATOM 665 C C . GLY A 1 87 ? 5.604 -2.080 -0.484 1.00 42.91 87 GLY A C 1
ATOM 666 O O . GLY A 1 87 ? 4.481 -2.254 -0.951 1.00 42.91 87 GLY A O 1
ATOM 667 N N . MET A 1 88 ? 6.129 -0.876 -0.250 1.00 50.03 88 MET A N 1
ATOM 668 C CA . MET A 1 88 ? 5.429 0.401 -0.425 1.00 50.03 88 MET A CA 1
ATOM 669 C C . MET A 1 88 ? 4.436 0.387 -1.603 1.00 50.03 88 MET A C 1
ATOM 671 O O . MET A 1 88 ? 4.798 -0.085 -2.684 1.00 50.03 88 MET A O 1
ATOM 675 N N . ALA A 1 89 ? 3.238 0.956 -1.396 1.00 53.78 89 ALA A N 1
ATOM 676 C CA . ALA A 1 89 ? 2.190 1.147 -2.402 1.00 53.78 89 ALA A CA 1
ATOM 677 C C . ALA A 1 89 ? 2.781 1.338 -3.805 1.00 53.78 89 ALA A C 1
ATOM 679 O O . ALA A 1 89 ? 3.480 2.323 -4.064 1.00 53.78 89 ALA A O 1
ATOM 680 N N . ALA A 1 90 ? 2.539 0.359 -4.679 1.00 64.56 90 ALA A N 1
ATOM 681 C CA . ALA A 1 90 ? 3.081 0.378 -6.024 1.00 64.56 90 ALA A CA 1
ATOM 682 C C . ALA A 1 90 ? 2.729 1.710 -6.701 1.00 64.56 90 ALA A C 1
ATOM 684 O O . ALA A 1 90 ? 1.565 2.118 -6.722 1.00 64.56 90 ALA A O 1
ATOM 685 N N . LYS A 1 91 ? 3.735 2.403 -7.234 1.00 69.94 91 LYS A N 1
ATOM 686 C CA . LYS A 1 91 ? 3.519 3.624 -8.006 1.00 69.94 91 LYS A CA 1
ATOM 687 C C . LYS A 1 91 ? 3.263 3.246 -9.449 1.00 69.94 91 LYS A C 1
ATOM 689 O O . LYS A 1 91 ? 4.021 2.474 -10.022 1.00 69.94 91 LYS A O 1
ATOM 694 N N . TYR A 1 92 ? 2.217 3.817 -10.025 1.00 71.38 92 TYR A N 1
ATOM 695 C CA . TYR A 1 92 ? 1.907 3.663 -11.438 1.00 71.38 92 TYR A CA 1
ATOM 696 C C . TYR A 1 92 ? 2.255 4.964 -12.142 1.00 71.38 92 TYR A C 1
ATOM 698 O O . TYR A 1 92 ? 1.794 6.033 -11.736 1.00 71.38 92 TYR A O 1
ATOM 706 N N . VAL A 1 93 ? 3.082 4.872 -13.174 1.00 74.94 93 VAL A N 1
ATOM 707 C CA . VAL A 1 93 ? 3.432 6.003 -14.028 1.00 74.94 93 VAL A CA 1
ATOM 708 C C . VAL A 1 93 ? 3.001 5.676 -15.441 1.00 74.94 93 VAL A C 1
ATOM 710 O O . VAL A 1 93 ? 3.319 4.605 -15.951 1.00 74.94 93 VAL A O 1
ATOM 713 N N . VAL A 1 94 ? 2.290 6.614 -16.063 1.00 75.44 94 VAL A N 1
ATOM 714 C CA . VAL A 1 94 ? 1.921 6.528 -17.474 1.00 75.44 94 VAL A CA 1
ATOM 715 C C . VAL A 1 94 ? 2.644 7.618 -18.247 1.00 75.44 94 VAL A C 1
ATOM 717 O O . VAL A 1 94 ? 2.617 8.777 -17.826 1.00 75.44 94 VAL A O 1
ATOM 720 N N . PHE A 1 95 ? 3.296 7.258 -19.351 1.00 78.31 95 PHE A N 1
ATOM 721 C CA . PHE A 1 95 ? 4.024 8.206 -20.192 1.00 78.31 95 PHE A CA 1
ATOM 722 C C . PHE A 1 95 ? 4.085 7.763 -21.659 1.00 78.31 95 PHE A C 1
ATOM 724 O O . PHE A 1 95 ? 3.983 6.578 -21.984 1.00 78.31 95 PHE A O 1
ATOM 731 N N . ASP A 1 96 ? 4.313 8.741 -22.530 1.00 80.56 96 ASP A N 1
ATOM 732 C CA . ASP A 1 96 ? 4.672 8.531 -23.931 1.00 80.56 96 ASP A CA 1
ATOM 733 C C . ASP A 1 96 ? 6.186 8.676 -24.088 1.00 80.56 96 ASP A C 1
ATOM 735 O O . ASP A 1 96 ? 6.812 9.471 -23.374 1.00 80.56 96 ASP A O 1
ATOM 739 N N . LEU A 1 97 ? 6.784 7.919 -25.008 1.00 79.25 97 LEU A N 1
ATOM 740 C CA . LEU A 1 97 ? 8.203 8.071 -25.301 1.00 79.25 97 LEU A CA 1
ATOM 741 C C . LEU A 1 97 ? 8.434 9.338 -26.136 1.00 79.25 97 LEU A C 1
ATOM 743 O O . LEU A 1 97 ? 7.736 9.562 -27.127 1.00 79.25 97 LEU A O 1
ATOM 747 N N . PRO A 1 98 ? 9.415 10.187 -25.781 1.00 72.25 98 PRO A N 1
ATOM 748 C CA . PRO A 1 98 ? 9.806 11.281 -26.659 1.00 72.25 98 PRO A CA 1
ATOM 749 C C . PRO A 1 98 ? 10.407 10.708 -27.951 1.00 72.25 98 PRO A C 1
ATOM 751 O O . PRO A 1 98 ? 11.159 9.741 -27.901 1.00 72.25 98 PRO A O 1
ATOM 754 N N . GLU A 1 99 ? 10.145 11.322 -29.111 1.00 74.19 99 GLU A N 1
ATOM 755 C CA . GLU A 1 99 ? 10.671 10.832 -30.404 1.00 74.19 99 GLU A CA 1
ATOM 756 C C . GLU A 1 99 ? 12.198 10.646 -30.400 1.00 74.19 99 GLU A C 1
ATOM 758 O O . GLU A 1 99 ? 12.719 9.746 -31.052 1.00 74.19 99 GLU A O 1
ATOM 763 N N . SER A 1 100 ? 12.920 11.472 -29.635 1.00 73.81 100 SER A N 1
ATOM 764 C CA . SER A 1 100 ? 14.374 11.373 -29.485 1.00 73.81 100 SER A CA 1
ATOM 765 C C . SER A 1 100 ? 14.844 10.095 -28.789 1.00 73.81 100 SER A C 1
ATOM 767 O O . SER A 1 100 ? 15.992 9.720 -28.970 1.00 73.81 100 SER A O 1
ATOM 769 N N . ALA A 1 101 ? 13.987 9.447 -27.997 1.00 69.69 101 ALA A N 1
ATOM 770 C CA . ALA A 1 101 ? 14.291 8.197 -27.305 1.00 69.69 101 ALA A CA 1
ATOM 771 C C . ALA A 1 101 ? 14.102 6.961 -28.200 1.00 69.69 101 ALA A C 1
ATOM 773 O O . ALA A 1 101 ? 14.660 5.911 -27.910 1.00 69.69 101 ALA A O 1
ATOM 774 N N . LEU A 1 102 ? 13.354 7.074 -29.306 1.00 68.88 102 LEU A N 1
ATOM 775 C CA . LEU A 1 102 ? 13.074 5.954 -30.217 1.00 68.88 102 LEU A CA 1
ATOM 776 C C . LEU A 1 102 ? 14.281 5.547 -31.079 1.00 68.88 102 LEU A C 1
ATOM 778 O O . LEU A 1 102 ? 14.239 4.514 -31.741 1.00 68.88 102 LEU A O 1
ATOM 782 N N . SER A 1 103 ? 15.340 6.364 -31.123 1.00 74.50 103 SER A N 1
ATOM 783 C CA . SER A 1 103 ? 16.556 6.066 -31.893 1.00 74.50 103 SER A CA 1
ATOM 784 C C . SER A 1 103 ? 17.627 5.306 -31.114 1.00 74.50 103 SER A C 1
ATOM 786 O O . SER A 1 103 ? 18.595 4.861 -31.730 1.00 74.50 103 SER A O 1
ATOM 788 N N . ASP A 1 104 ? 17.474 5.193 -29.796 1.00 78.50 104 ASP A N 1
ATOM 789 C CA . ASP A 1 104 ? 18.447 4.553 -28.916 1.00 78.50 104 ASP A CA 1
ATOM 790 C C . ASP A 1 104 ? 17.976 3.140 -28.533 1.00 78.50 104 ASP A C 1
ATOM 792 O O . ASP A 1 104 ? 16.781 2.874 -28.419 1.00 78.50 104 ASP A O 1
ATOM 796 N N . ASP A 1 105 ? 18.915 2.217 -28.300 1.00 88.50 105 ASP A N 1
ATOM 797 C CA . ASP A 1 105 ? 18.590 0.843 -27.871 1.00 88.50 105 ASP A CA 1
ATOM 798 C C . ASP A 1 105 ? 18.053 0.800 -26.422 1.00 88.50 105 ASP A C 1
ATOM 800 O O . ASP A 1 105 ? 17.456 -0.187 -25.987 1.00 88.50 105 ASP A O 1
ATOM 804 N N . THR A 1 106 ? 18.289 1.864 -25.645 1.00 90.88 106 THR A N 1
ATOM 805 C CA . THR A 1 106 ? 17.896 1.971 -24.235 1.00 90.88 106 THR A CA 1
ATOM 806 C C . THR A 1 106 ? 17.469 3.383 -23.861 1.00 90.88 106 THR A C 1
ATOM 808 O O . THR A 1 106 ? 18.113 4.348 -24.263 1.00 90.88 106 THR A O 1
ATOM 811 N N . VAL A 1 107 ? 16.475 3.480 -22.983 1.00 88.81 107 VAL A N 1
ATOM 812 C CA . VAL A 1 107 ? 15.971 4.710 -22.360 1.00 88.81 107 VAL A CA 1
ATOM 813 C C . VAL A 1 107 ? 16.284 4.697 -20.872 1.00 88.81 107 VAL A C 1
ATOM 815 O O . VAL A 1 107 ? 16.233 3.647 -20.230 1.00 88.81 107 VAL A O 1
ATOM 818 N N . ASN A 1 108 ? 16.600 5.858 -20.301 1.00 89.94 108 ASN A N 1
ATOM 819 C CA . ASN A 1 108 ? 16.916 5.961 -18.883 1.00 89.94 108 ASN A CA 1
ATOM 820 C C . ASN A 1 108 ? 15.689 6.373 -18.073 1.00 89.94 108 ASN A C 1
ATOM 822 O O . ASN A 1 108 ? 15.088 7.427 -18.284 1.00 89.94 108 ASN A O 1
ATOM 826 N N . PHE A 1 109 ? 15.358 5.556 -17.082 1.00 89.56 109 PHE A N 1
ATOM 827 C CA . PHE A 1 109 ? 14.421 5.891 -16.024 1.00 89.56 109 PHE A CA 1
ATOM 828 C C . PHE A 1 109 ? 15.207 6.471 -14.855 1.00 89.56 109 PHE A C 1
ATOM 830 O O . PHE A 1 109 ? 15.945 5.767 -14.165 1.00 89.56 109 PHE A O 1
ATOM 837 N N . GLU A 1 110 ? 15.053 7.768 -14.628 1.00 85.25 110 GLU A N 1
ATOM 838 C CA . GLU A 1 110 ? 15.626 8.457 -13.480 1.00 85.25 110 GLU A CA 1
ATOM 839 C C . GLU A 1 110 ? 14.584 8.545 -12.366 1.00 85.25 110 GLU A C 1
ATOM 841 O O . GLU A 1 110 ? 13.447 8.959 -12.600 1.00 85.25 110 GLU A O 1
ATOM 846 N N . PHE A 1 111 ? 14.966 8.195 -11.140 1.00 84.38 111 PHE A N 1
ATOM 847 C CA . PHE A 1 111 ? 14.088 8.315 -9.979 1.00 84.38 111 PHE A CA 1
ATOM 848 C C . PHE A 1 111 ? 14.838 8.792 -8.736 1.00 84.38 111 PHE A C 1
ATOM 850 O O . PHE A 1 111 ? 15.962 8.373 -8.464 1.00 84.38 111 PHE A O 1
ATOM 857 N N . GLU A 1 112 ? 14.211 9.680 -7.965 1.00 82.19 112 GLU A N 1
ATOM 858 C CA . GLU A 1 112 ? 14.802 10.239 -6.746 1.00 82.19 112 GLU A CA 1
ATOM 859 C C . GLU A 1 112 ? 14.241 9.550 -5.499 1.00 82.19 112 GLU A C 1
ATOM 861 O O . GLU A 1 112 ? 13.029 9.563 -5.273 1.00 82.19 112 GLU A O 1
ATOM 866 N N . LEU A 1 113 ? 15.123 9.006 -4.658 1.00 81.50 113 LEU A N 1
ATOM 867 C CA . LEU A 1 113 ? 14.787 8.447 -3.351 1.00 81.50 113 LEU A CA 1
ATOM 868 C C . LEU A 1 113 ? 15.113 9.432 -2.228 1.00 81.50 113 LEU A C 1
ATOM 870 O O . LEU A 1 113 ? 16.273 9.774 -2.021 1.00 81.50 113 LEU A O 1
ATOM 874 N N . SER A 1 114 ? 14.122 9.842 -1.439 1.00 75.62 114 SER A N 1
ATOM 875 C CA . SER A 1 114 ? 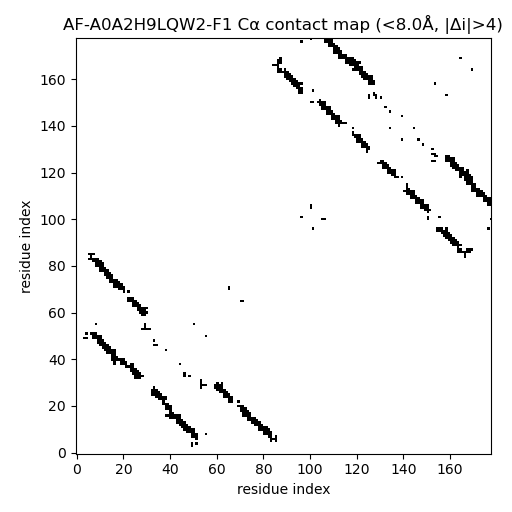14.342 10.739 -0.289 1.00 75.62 114 SER A CA 1
ATOM 876 C C . SER A 1 114 ? 14.509 10.022 1.046 1.00 75.62 114 SER A C 1
ATOM 878 O O . SER A 1 114 ? 14.944 10.623 2.028 1.00 75.62 114 SER A O 1
ATOM 880 N N . GLY A 1 115 ? 14.196 8.729 1.085 1.00 68.19 115 GLY A N 1
ATOM 881 C CA . GLY A 1 115 ? 14.355 7.900 2.266 1.00 68.19 115 GLY A CA 1
ATOM 882 C C . GLY A 1 115 ? 14.371 6.421 1.912 1.00 68.19 115 GLY A C 1
ATOM 883 O O . GLY A 1 115 ? 13.652 5.977 1.016 1.00 68.19 115 GLY A O 1
ATOM 884 N N . ILE A 1 116 ? 15.195 5.678 2.647 1.00 68.69 116 ILE A N 1
ATOM 885 C CA . ILE A 1 116 ? 15.289 4.222 2.601 1.00 68.69 116 ILE A CA 1
ATOM 886 C C . ILE A 1 116 ? 15.178 3.743 4.045 1.00 68.69 116 ILE A C 1
ATOM 888 O O . ILE A 1 116 ? 16.083 3.968 4.846 1.00 68.69 116 ILE A O 1
ATOM 892 N N . VAL A 1 117 ? 14.041 3.155 4.402 1.00 64.38 117 VAL A N 1
ATOM 893 C CA . VAL A 1 117 ? 13.800 2.623 5.751 1.00 64.38 117 VAL A CA 1
ATOM 894 C C . VAL A 1 117 ? 14.166 1.138 5.798 1.00 64.38 117 VAL A C 1
ATOM 896 O O . VAL A 1 117 ? 14.816 0.695 6.737 1.00 64.38 117 VAL A O 1
ATOM 899 N N . GLU A 1 118 ? 13.823 0.406 4.740 1.00 68.88 118 GLU A N 1
ATOM 900 C CA . GLU A 1 118 ? 14.321 -0.929 4.394 1.00 68.88 118 GLU A CA 1
ATOM 901 C C . GLU A 1 118 ? 14.579 -0.901 2.888 1.00 68.88 118 GLU A C 1
ATOM 903 O O . GLU A 1 118 ? 13.712 -0.411 2.169 1.00 68.88 118 GLU A O 1
ATOM 908 N N . PRO A 1 119 ? 15.744 -1.324 2.382 1.00 63.34 119 PRO A N 1
ATOM 909 C CA . PRO A 1 119 ? 16.074 -1.075 0.987 1.00 63.34 119 PRO A CA 1
ATOM 910 C C . PRO A 1 119 ? 15.212 -1.923 0.056 1.00 63.34 119 PRO A C 1
ATOM 912 O O . PRO A 1 119 ? 14.455 -1.340 -0.714 1.00 63.34 119 PRO A O 1
ATOM 915 N N . GLY A 1 120 ? 15.230 -3.255 0.197 1.00 79.81 120 GLY A N 1
ATOM 916 C CA . GLY A 1 120 ? 14.552 -4.177 -0.722 1.00 79.81 120 GLY A CA 1
ATOM 917 C C . GLY A 1 120 ? 14.935 -3.948 -2.190 1.00 79.81 120 GLY A C 1
ATOM 918 O O . GLY A 1 120 ? 15.442 -2.901 -2.578 1.00 79.81 120 GLY A O 1
ATOM 919 N N . ASP A 1 121 ? 14.703 -4.925 -3.051 1.00 86.69 121 ASP A N 1
ATOM 920 C CA . ASP A 1 121 ? 14.900 -4.675 -4.482 1.00 86.69 121 ASP A CA 1
ATOM 921 C C . ASP A 1 121 ? 13.754 -3.811 -5.011 1.00 86.69 121 ASP A C 1
ATOM 923 O O . ASP A 1 121 ? 12.601 -4.026 -4.623 1.00 86.69 121 ASP A O 1
ATOM 927 N N . VAL A 1 122 ? 14.044 -2.859 -5.901 1.00 86.88 122 VAL A N 1
ATOM 928 C CA . VAL A 1 122 ? 13.014 -2.083 -6.610 1.00 86.88 122 VAL A CA 1
ATOM 929 C C . VAL A 1 122 ? 12.742 -2.735 -7.947 1.00 86.88 122 VAL A C 1
ATOM 931 O O . VAL A 1 122 ? 13.649 -2.913 -8.752 1.00 86.88 122 VAL A O 1
ATOM 934 N N . ILE A 1 123 ? 11.482 -3.054 -8.201 1.00 88.00 123 ILE A N 1
ATOM 935 C CA . ILE A 1 123 ? 11.026 -3.653 -9.444 1.00 88.00 123 ILE A CA 1
ATOM 936 C C . ILE A 1 123 ? 10.242 -2.615 -10.240 1.00 88.00 123 ILE A C 1
ATOM 938 O O . ILE A 1 123 ? 9.305 -2.004 -9.726 1.00 88.00 123 ILE A O 1
ATOM 942 N N . PHE A 1 124 ? 10.617 -2.465 -11.506 1.00 90.12 124 PHE A N 1
ATOM 943 C CA . PHE A 1 124 ? 9.891 -1.738 -12.537 1.00 90.12 124 PHE A CA 1
ATOM 944 C C . PHE A 1 124 ? 9.262 -2.770 -13.471 1.00 90.12 124 PHE A C 1
ATOM 946 O O . PHE A 1 124 ? 9.963 -3.482 -14.187 1.00 90.12 124 PHE A O 1
ATOM 953 N N . GLU A 1 125 ? 7.940 -2.881 -13.432 1.00 88.19 125 GLU A N 1
ATOM 954 C CA . GLU A 1 125 ? 7.157 -3.770 -14.285 1.00 88.19 125 GLU A CA 1
ATOM 955 C C . GLU A 1 125 ? 6.418 -2.941 -15.333 1.00 88.19 125 GLU A C 1
ATOM 957 O O . GLU A 1 125 ? 5.579 -2.105 -14.996 1.00 88.19 125 GLU A O 1
ATOM 962 N N . ILE A 1 126 ? 6.727 -3.171 -16.605 1.00 89.81 126 ILE A N 1
ATOM 963 C CA . ILE A 1 126 ? 6.066 -2.510 -17.730 1.00 89.81 126 ILE A CA 1
ATOM 964 C C . ILE A 1 126 ? 4.821 -3.316 -18.057 1.00 89.81 126 ILE A C 1
ATOM 966 O O . ILE A 1 126 ? 4.905 -4.419 -18.583 1.00 89.81 126 ILE A O 1
ATOM 970 N N . LEU A 1 127 ? 3.650 -2.801 -17.700 1.00 77.88 127 LEU A N 1
ATOM 971 C CA . LEU A 1 127 ? 2.405 -3.567 -17.740 1.00 77.88 127 LEU A CA 1
ATOM 972 C C . LEU A 1 127 ? 1.946 -3.884 -19.167 1.00 77.88 127 LEU A C 1
ATOM 974 O O . LEU A 1 127 ? 1.280 -4.896 -19.367 1.00 77.88 127 LEU A O 1
ATOM 978 N N . ASN A 1 128 ? 2.305 -3.046 -20.144 1.00 83.00 128 ASN A N 1
ATOM 979 C CA . ASN A 1 128 ? 1.957 -3.246 -21.552 1.00 83.00 128 ASN A CA 1
ATOM 980 C C . ASN A 1 128 ? 2.621 -4.516 -22.111 1.00 83.00 128 ASN A C 1
ATOM 982 O O . ASN A 1 128 ? 1.971 -5.312 -22.787 1.00 83.00 128 ASN A O 1
ATOM 986 N N . THR A 1 129 ? 3.899 -4.727 -21.785 1.00 86.50 129 THR A N 1
ATOM 987 C CA . THR A 1 129 ? 4.735 -5.802 -22.345 1.00 86.50 129 THR A CA 1
ATOM 988 C C . THR A 1 129 ? 4.992 -6.950 -21.365 1.00 86.50 129 THR A C 1
ATOM 990 O O . THR A 1 129 ? 5.344 -8.055 -21.771 1.00 86.50 129 THR A O 1
ATOM 993 N N . GLY A 1 130 ? 4.795 -6.720 -20.066 1.00 84.81 130 GLY A N 1
ATOM 994 C CA . GLY A 1 130 ? 5.144 -7.639 -18.983 1.00 84.81 130 GLY A CA 1
ATOM 995 C C . GLY A 1 130 ? 6.637 -7.663 -18.638 1.00 84.81 130 GLY A C 1
ATOM 996 O O . GLY A 1 130 ? 7.042 -8.469 -17.795 1.00 84.81 130 GLY A O 1
ATOM 997 N N . ALA A 1 131 ? 7.455 -6.809 -19.265 1.00 92.94 131 ALA A N 1
ATOM 998 C CA . ALA A 1 131 ? 8.885 -6.719 -18.991 1.00 92.94 131 ALA A CA 1
ATOM 999 C C . ALA A 1 131 ? 9.141 -6.274 -17.544 1.00 92.94 131 ALA A C 1
ATOM 1001 O O . ALA A 1 131 ? 8.411 -5.447 -16.990 1.00 92.94 131 ALA A O 1
ATOM 1002 N N . LYS A 1 132 ? 10.179 -6.836 -16.916 1.00 93.12 132 LYS A N 1
ATOM 1003 C CA . LYS A 1 132 ? 10.532 -6.550 -15.521 1.00 93.12 132 LYS A CA 1
ATOM 1004 C C . LYS A 1 132 ? 12.005 -6.232 -15.387 1.00 93.12 132 LYS A C 1
ATOM 1006 O O . LYS A 1 132 ? 12.853 -7.006 -15.822 1.00 93.12 132 LYS A O 1
ATOM 1011 N N . TYR A 1 133 ? 12.274 -5.138 -14.697 1.00 94.88 133 TYR A N 1
ATOM 1012 C CA . TYR A 1 133 ? 13.609 -4.667 -14.381 1.00 94.88 133 TYR A CA 1
ATOM 1013 C C . TYR A 1 133 ? 13.749 -4.558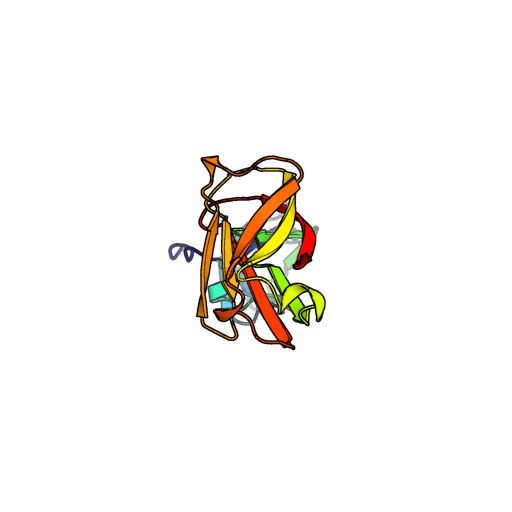 -12.872 1.00 94.88 133 TYR A C 1
ATOM 1015 O O . TYR A 1 133 ? 12.865 -4.022 -12.204 1.00 94.88 133 TYR A O 1
ATOM 1023 N N . THR A 1 134 ? 14.858 -5.059 -12.342 1.00 93.25 134 THR A N 1
ATOM 1024 C CA . THR A 1 134 ? 15.128 -5.062 -10.906 1.00 93.25 134 THR A CA 1
ATOM 1025 C C . THR A 1 134 ? 16.368 -4.233 -10.631 1.00 93.25 134 THR A C 1
ATOM 1027 O O . THR A 1 134 ? 17.420 -4.502 -11.205 1.00 93.25 134 THR A O 1
ATOM 1030 N N . VAL A 1 135 ? 16.244 -3.256 -9.737 1.00 92.25 135 VAL A N 1
ATOM 1031 C CA . VAL A 1 135 ? 17.372 -2.541 -9.140 1.00 92.25 135 VAL A CA 1
ATOM 1032 C C . VAL A 1 135 ? 17.657 -3.192 -7.785 1.00 92.25 135 VAL A C 1
ATOM 1034 O O . VAL A 1 135 ? 16.801 -3.099 -6.894 1.00 92.25 135 VAL A O 1
ATOM 1037 N N . PRO A 1 136 ? 18.803 -3.878 -7.625 1.00 91.62 136 PRO A N 1
ATOM 1038 C CA . PRO A 1 136 ? 19.159 -4.530 -6.374 1.00 91.62 136 PRO A CA 1
ATOM 1039 C C . PRO A 1 136 ? 19.260 -3.535 -5.223 1.00 91.62 136 PRO A C 1
ATOM 1041 O O . PRO A 1 136 ? 19.729 -2.406 -5.387 1.00 91.62 136 PRO A O 1
ATOM 1044 N N . SER A 1 137 ? 18.850 -3.973 -4.039 1.00 88.31 137 SER A N 1
ATOM 1045 C CA . SER A 1 137 ? 18.811 -3.154 -2.826 1.00 88.31 137 SER A CA 1
ATOM 1046 C C . SER A 1 137 ? 20.146 -2.462 -2.489 1.00 88.31 137 SER A C 1
ATOM 1048 O O . SER A 1 137 ? 20.166 -1.349 -1.965 1.00 88.31 137 SER A O 1
ATOM 1050 N N . GLU A 1 138 ? 21.265 -3.110 -2.814 1.00 89.06 138 GLU A N 1
ATOM 1051 C CA . GLU A 1 138 ? 22.641 -2.664 -2.594 1.00 89.06 138 GLU A CA 1
ATOM 1052 C C . GLU A 1 138 ? 23.120 -1.590 -3.582 1.00 89.06 138 GLU A C 1
ATOM 1054 O O . GLU A 1 138 ? 24.120 -0.921 -3.317 1.00 89.06 138 GLU A O 1
ATOM 1059 N N . GLU A 1 139 ? 22.412 -1.412 -4.698 1.00 90.69 139 GLU A N 1
ATOM 1060 C CA . GLU A 1 139 ? 22.696 -0.392 -5.714 1.00 90.69 139 GLU A CA 1
ATOM 1061 C C . GLU A 1 139 ? 21.880 0.889 -5.489 1.00 90.69 139 GLU A C 1
ATOM 1063 O O . GLU A 1 139 ? 22.193 1.936 -6.058 1.00 90.69 139 GLU A O 1
ATOM 1068 N N . LEU A 1 140 ? 20.859 0.831 -4.626 1.00 89.06 140 LEU A N 1
ATOM 1069 C CA . LEU A 1 140 ? 20.005 1.970 -4.308 1.00 89.06 140 LEU A CA 1
ATOM 1070 C C . LEU A 1 140 ? 20.728 2.985 -3.426 1.00 89.06 140 LEU A C 1
ATOM 1072 O O . LEU A 1 140 ? 21.269 2.666 -2.364 1.00 89.06 140 LEU A O 1
ATOM 1076 N N . VAL A 1 141 ? 20.635 4.254 -3.815 1.00 90.56 141 VAL A N 1
ATOM 1077 C CA . VAL A 1 141 ? 21.148 5.380 -3.032 1.00 90.56 141 VAL A CA 1
ATOM 1078 C C . VAL A 1 141 ? 20.043 6.383 -2.717 1.00 90.56 141 VAL A C 1
ATOM 1080 O O . VAL A 1 141 ? 19.128 6.600 -3.510 1.00 90.56 141 VAL A O 1
ATOM 1083 N N . ILE A 1 142 ? 20.134 7.034 -1.552 1.00 87.50 142 ILE A N 1
ATOM 1084 C CA . ILE A 1 142 ? 19.331 8.233 -1.271 1.00 87.50 142 ILE A CA 1
ATOM 1085 C C . ILE A 1 142 ? 19.805 9.337 -2.227 1.00 87.50 142 ILE A C 1
ATOM 1087 O O . ILE A 1 142 ? 20.996 9.646 -2.279 1.00 87.50 142 ILE A O 1
ATOM 1091 N N . GLY A 1 143 ? 18.872 9.926 -2.968 1.00 88.00 143 GLY A N 1
ATOM 1092 C CA . GLY A 1 143 ? 19.120 10.834 -4.082 1.00 88.00 143 GLY A CA 1
ATOM 1093 C C . GLY A 1 143 ? 18.728 10.209 -5.420 1.00 88.00 143 GLY A C 1
ATOM 1094 O O . GLY A 1 143 ? 17.801 9.403 -5.496 1.00 88.00 143 GLY A O 1
ATOM 1095 N N . ASN A 1 144 ? 19.416 10.607 -6.487 1.00 89.94 144 ASN A N 1
ATOM 1096 C CA . ASN A 1 144 ? 19.076 10.199 -7.849 1.00 89.94 144 ASN A CA 1
ATOM 1097 C C . ASN A 1 144 ? 19.610 8.803 -8.175 1.00 89.94 144 ASN A C 1
ATOM 1099 O O . ASN A 1 144 ? 20.795 8.529 -7.997 1.00 89.94 144 ASN A O 1
ATOM 1103 N N . ASN A 1 145 ? 18.735 7.972 -8.727 1.00 90.75 145 ASN A N 1
ATOM 1104 C CA . ASN A 1 145 ? 19.021 6.641 -9.239 1.00 90.75 145 ASN A CA 1
ATOM 1105 C C . ASN A 1 145 ? 18.652 6.596 -10.727 1.00 90.75 145 ASN A C 1
ATOM 1107 O O . ASN A 1 145 ? 17.778 7.341 -11.177 1.00 90.75 145 ASN A O 1
ATOM 1111 N N . VAL A 1 146 ? 19.330 5.734 -11.484 1.00 92.69 146 VAL A N 1
ATOM 1112 C CA . VAL A 1 146 ? 19.142 5.585 -12.932 1.00 92.69 146 VAL A CA 1
ATOM 1113 C C . VAL A 1 146 ? 19.004 4.106 -13.256 1.00 92.69 146 VAL A C 1
ATOM 1115 O O . VAL A 1 146 ? 19.830 3.305 -12.824 1.00 92.69 146 VAL A O 1
ATOM 1118 N N . LEU A 1 147 ? 17.989 3.761 -14.039 1.00 93.44 147 LEU A N 1
ATOM 1119 C CA . LEU A 1 147 ? 17.775 2.427 -14.582 1.00 93.44 147 LEU A CA 1
ATOM 1120 C C . LEU A 1 147 ? 17.666 2.516 -16.107 1.00 93.44 147 LEU A C 1
ATOM 1122 O O . LEU A 1 147 ? 16.804 3.224 -16.618 1.00 93.44 147 LEU A O 1
ATOM 1126 N N . GLY A 1 148 ? 18.518 1.787 -16.825 1.00 93.56 148 GLY A N 1
ATOM 1127 C CA . GLY A 1 148 ? 18.386 1.620 -18.273 1.00 93.56 148 GLY A CA 1
ATOM 1128 C C . GLY A 1 148 ? 17.325 0.571 -18.608 1.00 93.56 148 GLY A C 1
ATOM 1129 O O . GLY A 1 148 ? 17.342 -0.524 -18.046 1.00 93.56 148 GLY A O 1
ATOM 1130 N N . VAL A 1 149 ? 16.425 0.905 -19.526 1.00 92.69 149 VAL A N 1
ATOM 1131 C CA . VAL A 1 149 ? 15.321 0.062 -20.003 1.00 92.69 149 VAL A CA 1
ATOM 1132 C C . VAL A 1 149 ? 15.432 -0.062 -21.517 1.00 92.69 149 VAL A C 1
ATOM 1134 O O . VAL A 1 149 ? 15.650 0.943 -22.188 1.00 92.69 149 VAL A O 1
ATOM 1137 N N . TYR A 1 150 ? 15.304 -1.267 -22.070 1.00 94.62 150 TYR A N 1
ATOM 1138 C CA . TYR A 1 150 ? 15.363 -1.467 -23.518 1.00 94.62 150 TYR A CA 1
ATOM 1139 C C . TYR A 1 150 ? 14.146 -0.850 -24.205 1.00 94.62 150 TYR A C 1
ATOM 1141 O O . TYR A 1 150 ? 13.015 -1.018 -23.748 1.00 94.62 150 TYR A O 1
ATOM 1149 N N . THR A 1 151 ? 14.370 -0.153 -25.318 1.00 91.06 151 THR A N 1
ATOM 1150 C CA . THR A 1 151 ? 13.283 0.456 -26.100 1.00 91.06 151 THR A CA 1
ATOM 1151 C C . THR A 1 151 ? 12.325 -0.578 -26.680 1.00 91.06 151 THR A C 1
ATOM 1153 O O . THR A 1 151 ? 11.133 -0.305 -26.754 1.00 91.06 151 THR A O 1
ATOM 1156 N N . ASP A 1 152 ? 12.804 -1.788 -26.983 1.00 92.06 152 ASP A N 1
ATOM 1157 C CA . ASP A 1 152 ? 11.975 -2.911 -27.450 1.00 92.06 152 ASP A CA 1
ATOM 1158 C C . ASP A 1 152 ? 10.926 -3.387 -26.420 1.00 92.06 152 ASP A C 1
ATOM 1160 O O . ASP A 1 152 ? 9.941 -4.027 -26.793 1.00 92.06 152 ASP A O 1
ATOM 1164 N N . ASP A 1 153 ? 11.110 -3.074 -25.131 1.00 93.12 153 ASP A N 1
ATOM 1165 C CA . ASP A 1 153 ? 10.161 -3.411 -24.059 1.00 93.12 153 ASP A CA 1
ATOM 1166 C C . ASP A 1 153 ? 9.115 -2.309 -23.812 1.00 93.12 153 ASP A C 1
ATOM 1168 O O . ASP A 1 153 ? 8.271 -2.442 -22.916 1.00 93.12 153 ASP A O 1
ATOM 1172 N N . LEU A 1 154 ? 9.175 -1.225 -24.589 1.00 89.44 154 LEU A N 1
ATOM 1173 C CA . LEU A 1 154 ? 8.342 -0.036 -24.476 1.00 89.44 154 LEU A CA 1
ATOM 1174 C C . LEU A 1 154 ? 7.508 0.163 -25.746 1.00 89.44 154 LEU A C 1
ATOM 1176 O O . LEU A 1 154 ? 7.901 -0.187 -26.854 1.00 89.44 154 LEU A O 1
ATOM 1180 N N . GLU A 1 155 ? 6.342 0.772 -25.582 1.00 87.88 155 GLU A N 1
ATOM 1181 C CA . GLU A 1 155 ? 5.514 1.245 -26.688 1.00 87.88 155 GLU A CA 1
ATOM 1182 C C . GLU A 1 155 ? 5.827 2.720 -26.984 1.00 87.88 155 GLU A C 1
ATOM 1184 O O . GLU A 1 155 ? 6.298 3.458 -26.120 1.00 87.88 155 GLU A O 1
ATOM 1189 N N . GLU A 1 156 ? 5.541 3.199 -28.196 1.00 85.62 156 GLU A N 1
ATOM 1190 C CA . GLU A 1 156 ? 5.732 4.624 -28.522 1.00 85.62 156 GLU A CA 1
ATOM 1191 C C . GLU A 1 156 ? 4.864 5.534 -27.629 1.00 85.62 156 GLU A C 1
ATOM 1193 O O . GLU A 1 156 ? 5.285 6.619 -27.228 1.00 85.62 156 GLU A O 1
ATOM 1198 N N . THR A 1 157 ? 3.662 5.075 -27.262 1.00 83.25 157 THR A N 1
ATOM 1199 C CA . THR A 1 157 ? 2.691 5.832 -26.457 1.00 83.25 157 THR A CA 1
ATOM 1200 C C . THR A 1 157 ? 2.007 4.954 -25.420 1.00 83.25 157 THR A C 1
ATOM 1202 O O . THR A 1 157 ? 1.726 3.791 -25.696 1.00 83.25 157 THR A O 1
ATOM 1205 N N . GLY A 1 158 ? 1.634 5.530 -24.277 1.00 75.81 158 GLY A N 1
ATOM 1206 C CA . GLY A 1 158 ? 0.774 4.875 -23.292 1.00 75.81 158 GLY A CA 1
ATOM 1207 C C . GLY A 1 158 ? 1.456 3.786 -22.465 1.00 75.81 158 GLY A C 1
ATOM 1208 O O . GLY A 1 158 ? 0.776 2.877 -21.982 1.00 75.81 158 GLY A O 1
ATOM 1209 N N . ASN A 1 159 ? 2.774 3.875 -22.267 1.00 79.00 159 ASN A N 1
ATOM 1210 C CA . ASN A 1 159 ? 3.495 2.967 -21.378 1.00 79.00 159 ASN A CA 1
ATOM 1211 C C . ASN A 1 159 ? 2.976 3.116 -19.959 1.00 79.00 159 ASN A C 1
ATOM 1213 O O . ASN A 1 159 ? 2.920 4.229 -19.445 1.00 79.00 159 ASN A O 1
ATOM 1217 N N . ASN A 1 160 ? 2.648 2.003 -19.314 1.00 81.38 160 ASN A N 1
ATOM 1218 C CA . ASN A 1 160 ? 2.209 1.962 -17.932 1.00 81.38 160 ASN A CA 1
ATOM 1219 C C . ASN A 1 160 ? 3.205 1.150 -17.108 1.00 81.38 160 ASN A C 1
ATOM 12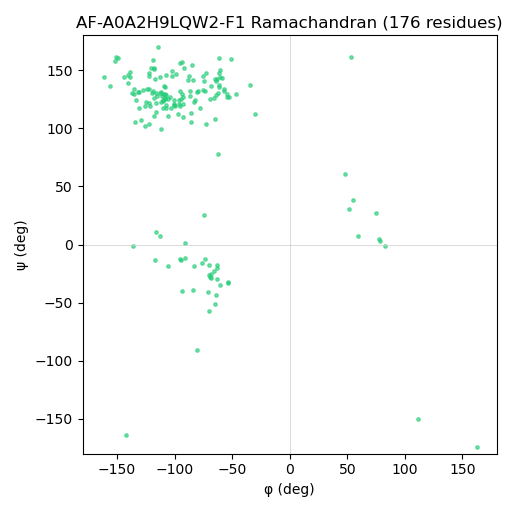21 O O . ASN A 1 160 ? 3.312 -0.065 -17.266 1.00 81.38 160 ASN A O 1
ATOM 1225 N N . VAL A 1 161 ? 3.943 1.826 -16.233 1.00 79.19 161 VAL A N 1
ATOM 1226 C CA . VAL A 1 161 ? 4.989 1.211 -15.418 1.00 79.19 161 VAL A CA 1
ATOM 1227 C C . VAL A 1 161 ? 4.550 1.171 -13.966 1.00 79.19 161 VAL A C 1
ATOM 1229 O O . VAL A 1 161 ? 4.250 2.201 -13.360 1.00 79.19 161 VAL A O 1
ATOM 1232 N N . LYS A 1 162 ? 4.556 -0.033 -13.400 1.00 82.38 162 LYS A N 1
ATOM 1233 C CA . LYS A 1 162 ? 4.350 -0.294 -11.982 1.00 82.38 162 LYS A CA 1
ATOM 1234 C C . LYS A 1 162 ? 5.703 -0.405 -11.286 1.00 82.38 162 LYS A C 1
ATOM 1236 O O . LYS A 1 162 ? 6.485 -1.301 -11.584 1.00 82.38 162 LYS A O 1
ATOM 1241 N N . ILE A 1 163 ? 5.955 0.477 -10.328 1.00 82.62 163 ILE A N 1
ATOM 1242 C CA . ILE A 1 163 ? 7.195 0.537 -9.552 1.00 82.62 163 ILE A CA 1
ATOM 1243 C C . ILE A 1 163 ? 6.891 0.137 -8.114 1.00 82.62 163 ILE A C 1
ATOM 1245 O O . ILE A 1 163 ? 6.044 0.756 -7.468 1.00 82.62 163 ILE A O 1
ATOM 1249 N N . TYR A 1 164 ? 7.566 -0.883 -7.598 1.00 78.31 164 TYR A N 1
ATOM 1250 C CA . TYR A 1 164 ? 7.346 -1.375 -6.238 1.00 78.31 164 TYR A CA 1
ATOM 1251 C C . TYR A 1 164 ? 8.628 -1.950 -5.644 1.00 78.31 164 TYR A C 1
ATOM 1253 O O . TYR A 1 164 ? 9.550 -2.291 -6.375 1.00 78.31 164 TYR A O 1
ATOM 1261 N N . SER A 1 165 ? 8.696 -2.060 -4.319 1.00 79.94 165 SER A N 1
ATOM 1262 C CA . SER A 1 165 ? 9.801 -2.758 -3.659 1.00 79.94 165 SER A CA 1
ATOM 1263 C C . SER A 1 165 ? 9.364 -4.144 -3.199 1.00 79.94 165 SER A C 1
ATOM 1265 O O . SER A 1 165 ? 8.215 -4.324 -2.803 1.00 79.94 165 SER A O 1
ATOM 1267 N N . THR A 1 166 ? 10.265 -5.124 -3.255 1.00 73.94 166 THR A N 1
ATOM 1268 C CA . THR A 1 166 ? 9.991 -6.504 -2.817 1.00 73.94 166 THR A CA 1
ATOM 1269 C C . THR A 1 166 ? 9.732 -6.584 -1.316 1.00 73.94 166 THR A C 1
ATOM 1271 O O . THR A 1 166 ? 8.733 -7.147 -0.882 1.00 73.94 166 THR A O 1
ATOM 1274 N N . THR A 1 167 ? 10.636 -6.005 -0.530 1.00 69.31 167 THR A N 1
ATOM 1275 C CA . THR A 1 167 ? 10.601 -5.997 0.942 1.00 69.31 167 THR A CA 1
ATOM 1276 C C . THR A 1 167 ? 10.929 -4.625 1.522 1.00 69.31 167 THR A C 1
ATOM 1278 O O . THR A 1 167 ? 10.948 -4.446 2.737 1.00 69.31 167 THR A O 1
ATOM 1281 N N . GLY A 1 168 ? 11.223 -3.655 0.657 1.00 59.81 168 GLY A N 1
ATOM 1282 C CA . GLY A 1 168 ? 11.727 -2.354 1.037 1.00 59.81 168 GLY A CA 1
ATOM 1283 C C . GLY A 1 168 ? 10.647 -1.304 1.256 1.00 59.81 168 GLY A C 1
ATOM 1284 O O . GLY A 1 168 ? 9.567 -1.293 0.658 1.00 59.81 168 GLY A O 1
ATOM 1285 N N . ARG A 1 169 ? 10.993 -0.359 2.120 1.00 64.62 169 ARG A N 1
ATOM 1286 C CA . ARG A 1 169 ? 10.262 0.862 2.428 1.00 64.62 169 ARG A CA 1
ATOM 1287 C C . ARG A 1 169 ? 11.085 2.033 1.914 1.00 64.62 169 ARG A C 1
ATOM 1289 O O . ARG A 1 169 ? 12.043 2.466 2.555 1.00 64.62 169 ARG A O 1
ATOM 1296 N N . LEU A 1 170 ? 10.702 2.523 0.745 1.00 65.25 170 LEU A N 1
ATOM 1297 C CA . LEU A 1 170 ? 11.387 3.593 0.022 1.00 65.25 170 LEU A CA 1
ATOM 1298 C C . LEU A 1 170 ? 10.479 4.824 -0.054 1.00 65.25 170 LEU A C 1
ATOM 1300 O O . LEU A 1 170 ? 9.304 4.732 0.275 1.00 65.25 170 LEU A O 1
ATOM 1304 N N . ILE A 1 171 ? 10.978 5.977 -0.488 1.00 67.88 171 ILE A N 1
ATOM 1305 C CA . ILE A 1 171 ? 10.132 7.126 -0.847 1.00 67.88 171 ILE A CA 1
ATOM 1306 C C . ILE A 1 171 ? 10.644 7.682 -2.171 1.00 67.88 171 ILE A C 1
ATOM 1308 O O . ILE A 1 171 ? 11.686 8.330 -2.195 1.00 67.88 171 ILE A O 1
ATOM 1312 N N . ILE A 1 172 ? 9.911 7.428 -3.261 1.00 70.75 172 ILE A N 1
ATOM 1313 C CA . ILE A 1 172 ? 10.223 7.985 -4.585 1.00 70.75 172 ILE A CA 1
ATOM 1314 C C . ILE A 1 172 ? 9.579 9.370 -4.695 1.00 70.75 172 ILE A C 1
ATOM 1316 O O . ILE A 1 172 ? 8.349 9.465 -4.721 1.00 70.75 172 ILE A O 1
ATOM 1320 N N . ASN A 1 173 ? 10.375 10.430 -4.761 1.00 64.75 173 ASN A N 1
ATOM 1321 C CA . ASN A 1 173 ? 9.883 11.804 -4.886 1.00 64.75 173 ASN A CA 1
ATOM 1322 C C . ASN A 1 173 ? 9.584 12.192 -6.332 1.00 64.75 173 ASN A C 1
ATOM 1324 O O . ASN A 1 173 ? 8.599 12.876 -6.602 1.00 64.75 173 ASN A O 1
ATOM 1328 N N . GLU A 1 174 ? 10.437 11.751 -7.248 1.00 72.12 174 GLU A N 1
ATOM 1329 C CA . GLU A 1 174 ? 10.406 12.145 -8.648 1.00 72.12 174 GLU A CA 1
ATOM 1330 C C . GLU A 1 174 ? 10.709 10.937 -9.535 1.00 72.12 174 GLU A C 1
ATOM 1332 O O . GLU A 1 174 ? 11.491 10.067 -9.152 1.00 72.12 174 GLU A O 1
ATOM 1337 N N . PHE A 1 17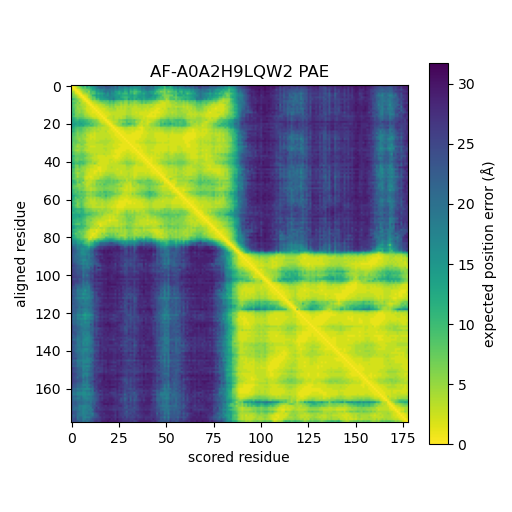5 ? 10.075 10.892 -10.706 1.00 74.69 175 PHE A N 1
ATOM 1338 C CA . PHE A 1 175 ? 10.358 9.937 -11.772 1.00 74.69 175 PHE A CA 1
ATOM 1339 C C . PHE A 1 175 ? 10.398 10.683 -13.108 1.00 74.69 175 PHE A C 1
ATOM 1341 O O . PHE A 1 175 ? 9.520 11.504 -13.385 1.00 74.69 175 PHE A O 1
ATOM 1348 N N . LYS A 1 176 ? 11.415 10.406 -13.923 1.00 74.88 176 LYS A N 1
ATOM 1349 C CA . LYS A 1 176 ? 11.641 11.012 -15.237 1.00 74.88 176 LYS A CA 1
ATOM 1350 C C . LYS A 1 176 ? 12.100 9.953 -16.228 1.00 74.88 176 LYS A C 1
ATOM 1352 O O . LYS A 1 176 ? 12.883 9.075 -15.884 1.00 74.88 176 LYS A O 1
ATOM 1357 N N . VAL A 1 177 ? 11.658 10.102 -17.469 1.00 75.94 177 VAL A N 1
ATOM 1358 C CA . VAL A 1 177 ? 12.118 9.307 -18.611 1.00 75.94 177 VAL A CA 1
ATOM 1359 C C . VAL A 1 177 ? 12.998 10.209 -19.471 1.00 75.94 177 VAL A C 1
ATOM 1361 O O . VAL A 1 177 ? 1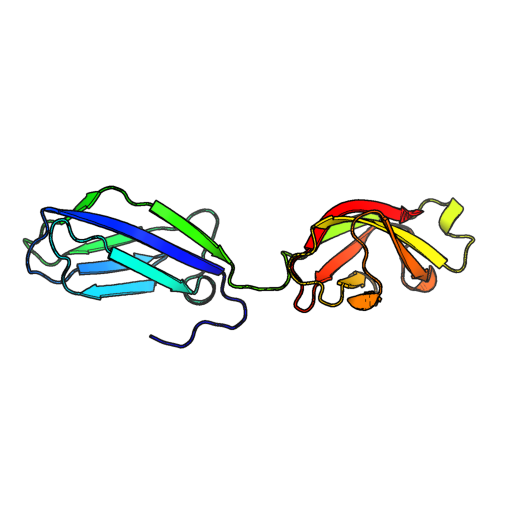2.591 11.336 -19.771 1.00 75.94 177 VAL A O 1
ATOM 1364 N N . LYS A 1 178 ? 14.205 9.753 -19.809 1.00 74.38 178 LYS A N 1
ATOM 1365 C CA . LYS A 1 178 ? 15.163 10.476 -20.652 1.00 74.38 178 LYS A CA 1
ATOM 1366 C C . LYS A 1 178 ? 15.715 9.608 -21.764 1.00 74.38 178 LYS A C 1
ATOM 1368 O O . LYS A 1 178 ? 16.126 8.465 -21.459 1.00 74.38 178 LYS A O 1
#

Foldseek 3Di:
DPDADPFFFKKKKKKAKADFDQFWKFKAKLNHTQDIHGHDHRDIDITIDGCVVRVDDPDIDIDMDTPPPTDIDIPPTDMDTDTDQDWPDWDKDWWADDPVQLVDQKKKKKWAWQDWPDQAWKWKAFPVQRDIDIDHSVNDDHTIDIDIDGCVSDDRHTTIIIITGRRIDIDTPDIDID

Mean predicted aligned error: 14.86 Å

Radius of gyration: 23.4 Å; Cα contacts (8 Å, |Δi|>4): 403; chains: 1; bounding box: 55×28×64 Å

pLDDT: mean 77.82, std 12.85, range [39.75, 94.88]

Secondary structure (DSSP, 8-state):
-PPPPTT-EEEEEEEEEEEE-SSEEEEEETTEEEEEEE--TT--EEEEEETTTTT--SS--EEEEE-TT--EEEEEEEEEEEE-S-SS--EEEEEPPPGGGTTSSEEEEEEEEEEEEE---EEEEETTT--EEEE-TTT--SEEEEEEEEGGGS-SS-EEEEEEESS-EEEEEEEEE-

Solvent-accessible surface area (backbone atoms only — not comparable to full-atom values): 10139 Å² total; per-residue (Å²): 132,80,82,74,62,88,71,22,42,28,35,37,43,33,34,27,30,55,55,45,41,96,48,53,37,38,37,24,39,66,83,38,79,78,45,76,47,70,59,51,54,72,45,77,45,79,46,81,42,50,24,66,87,41,65,69,61,98,78,72,52,78,47,78,50,62,48,94,94,51,57,76,39,80,38,77,76,42,80,44,81,40,67,46,90,44,34,39,82,67,43,77,47,76,48,60,57,58,78,82,46,74,79,40,76,52,34,36,40,36,36,28,24,81,43,70,82,35,58,32,36,38,36,42,33,28,66,84,69,66,43,75,46,75,48,54,39,89,76,64,53,81,38,80,42,78,44,82,41,54,42,90,60,53,53,71,58,73,35,37,36,41,37,35,28,73,69,5,39,64,38,77,79,47,78,48,80,88

Nearest PDB structures (foldseek):
  1ux7-assembly1_A  TM=4.606E-01  e=7.900E-02  Paenibacillus polymyxa
  5fu3-assembly1_A  TM=4.615E-01  e=1.566E+00  Ruminococcus flavefaciens
  6kjl-assembly1_A  TM=2.793E-01  e=5.408E-01  Bacillus sp. 41M-1
  6kka-assembly2_B  TM=2.448E-01  e=4.646E-01  Bacillus sp. 41M-1
  2dck-assembly1_A  TM=2.748E-01  e=8.971E-01  Bacillus sp. 41M-1